Protein 4KTW (pdb70)

CATH classification: 3.30.420.10

InterPro domains:
  IPR009773 Lactococcus phage 712, M3 [PF07066] (1-159)
  IPR012337 Ribonuclease H-like superfamily [SSF53098] (4-160)
  IPR036397 Ribonuclease H superfamily [G3DSA:3.30.420.10] (1-161)

Foldseek 3Di:
DQWEWFWEQDLLQDQPAFIKIWTADPRDIDIDGDNQHDPVDDSLVSLVVVLVVVVVVCVVRVVQAHEYEYADQDDDDDVVVSVVGNVSSVVSCVSCDRSYPYYDHDYPVQLCVVLVADDDDVSSLVSLVVVVCVVVSDDPPDSHSSRSVRVSSVVSVVVD/DQAWFWEQDLCCDAPAFIKIWGADPNRIDIDTDHQHDPVDDSLRSLVVNLVVVVVVCVVSVRAAHEYEYEQQDQDPPRVSSVSRNVSVVVSQVSCDVSYPYYDYDYPVQLCVVLVQDDDDVSSLVSLVVVVPVVVSDDPVDSHSSRSVRVSSNVSVVVD

Solvent-accessible surface area: 15985 Å² total; per-residue (Å²): 162,128,113,4,0,0,0,12,28,21,6,0,62,135,165,46,48,0,0,0,32,0,0,64,53,139,58,98,18,62,31,10,26,26,122,15,77,50,101,197,72,69,16,55,87,20,0,101,46,0,3,59,27,0,80,102,21,6,113,134,59,111,0,149,34,15,29,0,2,0,31,38,25,100,66,43,250,82,168,134,98,5,5,19,69,0,1,0,8,0,7,0,1,4,19,0,34,62,43,2,104,24,45,61,49,14,54,36,76,117,4,5,75,95,34,163,10,75,36,176,161,106,82,62,48,113,51,0,12,116,66,0,38,92,57,62,70,25,87,93,114,16,166,26,22,12,20,0,21,0,28,2,0,1,27,30,15,32,102,118,123,129,16,0,0,0,11,16,18,6,0,50,129,168,56,59,0,0,0,27,0,0,91,60,139,59,103,18,62,31,11,27,34,118,17,81,49,99,195,79,71,11,69,89,19,0,100,55,0,3,57,26,0,73,97,18,11,109,134,50,105,10,79,52,10,51,0,0,0,34,26,14,104,39,37,250,87,132,139,70,5,12,27,42,0,1,0,5,0,8,0,1,3,19,0,34,70,86,4,110,23,47,64,49,10,60,62,76,123,3,9,78,97,47,156,16,81,69,77,86,89,55,19,31,72,37,0,13,61,36,0,80,91,59,59,73,29,111,90,104,23,160,23,53,16,20,0,23,0,25,2,0,1,29,20,20,68,96,142

B-factor: mean 25.36, std 10.99, range [7.57, 60.58]

Nearest PDB structures (foldseek):
  4ktw-assembly1_B  TM=9.947E-01  e=2.368E-29  Ceduovirus bIL67
  6jrg-assembly1_B  TM=6.590E-01  e=1.248E-05  Zea mays
  4ld0-assembly1_B  TM=6.413E-01  e=1.494E-05  Thermus thermophilus HB8
  7xhj-assembly1_A  TM=6.511E-01  e=3.908E-05  Deinococcus radiodurans R1 = ATCC 13939 = DSM 20539
  6s16-assembly1_B  TM=5.972E-01  e=2.143E-05  Thermus thermophilus HB8

Organism: NCBI:txid2898540

Secondary structure (DSSP, 8-state):
---EEEEE-----STT--EEEEEEETTEEEEEEE----TTS-HHHHHHHHHHHHHHHHHHTT-TTPEEEEEPP---SSHHHHHHHHHHHHHHHHHHBTTBS-EEEE-HHHHHHHTT--SSHHHHHHHHHHHHHHTTSS-TT---HHHHHHHHHHHHHHH-/--EEEEE-----STT--EEEEE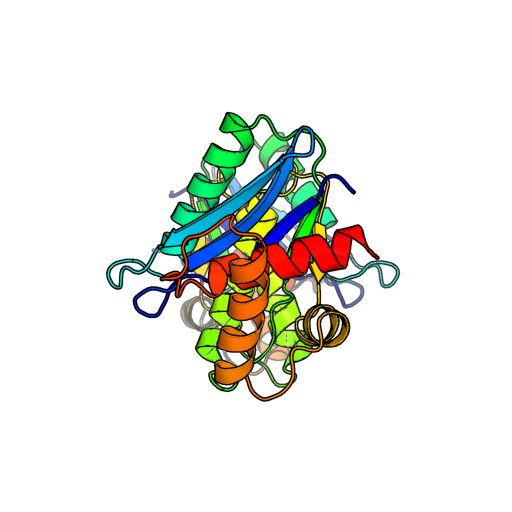EETTEEEEEEE----TTS-HHHHHHHHHHHHHHHHHHTT--S-EEEEEPP---SSHHHHHHHHHHHHHHHHHHBTTBS-EEEE-HHHHHHHTT--SSHHHHHHHHHHHHHHHTSS-TT---HHHHHHHHHHHHHHH-

Sequence (319 aa):
MKKILAINFSTASKKGEGTGYAFRKDGQVYVGSSIKAYNPKKTAWERTFDIVNAIKDIIDEFDLKGYHLAIETPIMGRNRKHSITLANCNGYFIGAIDGLVNGYTFIDNSKWCSYHLISGKREQRKEESLELLKATGLVDSNCKDDNIADAYNILTYCEHLKKILAINFSTASKKGEGTGYAFRKDGQVYVGSIKAYNPKKTAWERTFDIVNAIKDIIDEFDLKGYHLAIETPIMGRNRKHSITLANCNGYFIGAIDGLVNGYTFIDNSKWCSYHLISGKREQRKEESLELLKATGLVDSNCKDDNIADAYNILTYCEHL

Structure (mmCIF, N/CA/C/O backbone):
data_4KTW
#
_entry.id   4KTW
#
_cell.length_a   63.060
_cell.length_b   66.900
_cell.length_c   73.960
_cell.angle_alpha   90.00
_cell.angle_beta   90.00
_cell.angle_gamma   90.00
#
_symmetry.space_group_name_H-M   'P 21 21 21'
#
loop_
_entity.id
_entity.type
_entity.pdbx_description
1 polymer 'RuvC endonuclease'
2 non-polymer 1,2-ETHANEDIOL
3 non-polymer GLYCEROL
4 water water
#
loop_
_atom_site.group_PDB
_atom_site.id
_atom_site.type_symbol
_atom_site.label_atom_id
_atom_site.label_alt_id
_atom_site.label_comp_id
_atom_site.label_asym_id
_atom_site.label_entity_id
_atom_site.label_seq_id
_atom_site.pdbx_PDB_ins_code
_atom_site.Cartn_x
_atom_site.Cartn_y
_atom_site.Cartn_z
_atom_site.occupancy
_atom_site.B_iso_or_equiv
_atom_site.auth_seq_id
_atom_site.auth_comp_id
_atom_site.auth_asym_id
_atom_site.auth_atom_id
_atom_site.pdbx_PDB_model_num
ATOM 1 N N . MET A 1 1 ? 0.571 37.949 10.611 1.00 32.97 1 MET A N 1
ATOM 2 C CA . MET A 1 1 ? 1.045 36.558 10.345 1.00 32.51 1 MET A CA 1
ATOM 3 C C . MET A 1 1 ? 0.862 36.395 8.827 1.00 29.65 1 MET A C 1
ATOM 4 O O . MET A 1 1 ? -0.225 36.680 8.302 1.00 29.49 1 MET A O 1
ATOM 9 N N . LYS A 1 2 ? 1.921 35.986 8.119 1.00 28.25 2 LYS A N 1
ATOM 10 C CA . LYS A 1 2 ? 1.854 35.886 6.677 1.00 24.88 2 LYS A CA 1
ATOM 11 C C . LYS A 1 2 ? 0.834 34.785 6.404 1.00 23.03 2 LYS A C 1
ATOM 12 O O . LYS A 1 2 ? 0.860 33.777 7.085 1.00 23.53 2 LYS A O 1
ATOM 18 N N . LYS A 1 3 ? -0.041 34.994 5.414 1.00 20.09 3 LYS A N 1
ATOM 19 C CA . LYS A 1 3 ? -1.133 34.078 5.087 1.00 17.12 3 LYS A CA 1
ATOM 20 C C . LYS A 1 3 ? -0.628 33.024 4.131 1.00 15.20 3 LYS A C 1
ATOM 21 O O . LYS A 1 3 ? -0.256 33.309 2.978 1.00 18.72 3 LYS A O 1
ATOM 27 N N . ILE A 1 4 ? -0.541 31.821 4.678 1.00 13.68 4 ILE A N 1
ATOM 28 C CA . ILE A 1 4 ? 0.086 30.718 3.964 1.00 13.11 4 ILE A CA 1
ATOM 29 C C . ILE A 1 4 ? -0.926 29.558 3.849 1.00 13.42 4 ILE A C 1
ATOM 30 O O . ILE A 1 4 ? -1.467 29.144 4.825 1.00 13.93 4 ILE A O 1
ATOM 35 N N . LEU A 1 5 ? -1.055 29.011 2.653 1.00 12.10 5 LEU A N 1
ATOM 36 C CA . LEU A 1 5 ? -1.753 27.699 2.490 1.00 11.45 5 LEU A CA 1
ATOM 37 C C . LEU A 1 5 ? -0.652 26.681 2.288 1.00 10.38 5 LEU A C 1
ATOM 38 O O . LEU A 1 5 ? 0.040 26.677 1.271 1.00 14.29 5 LEU A O 1
ATOM 43 N N . ALA A 1 6 ? -0.487 25.827 3.307 1.00 9.58 6 ALA A N 1
ATOM 44 C CA . ALA A 1 6 ? 0.574 24.780 3.252 1.00 11.65 6 ALA A CA 1
ATOM 45 C C . ALA A 1 6 ? -0.005 23.521 2.691 1.00 13.06 6 ALA A C 1
ATOM 46 O O . ALA A 1 6 ? -1.086 23.077 3.111 1.00 13.00 6 ALA A O 1
ATOM 48 N N . ILE A 1 7 ? 0.677 22.928 1.703 1.00 11.34 7 ILE A N 1
ATOM 49 C CA . ILE A 1 7 ? 0.205 21.700 1.073 1.00 11.58 7 ILE A CA 1
ATOM 50 C C . ILE A 1 7 ? 1.278 20.634 1.145 1.00 13.17 7 ILE A C 1
ATOM 51 O O . ILE A 1 7 ? 2.467 20.858 0.753 1.00 13.45 7 ILE A O 1
ATOM 56 N N . ASN A 1 8 ? 0.895 19.432 1.560 1.00 11.63 8 ASN A N 1
ATOM 57 C CA . ASN A 1 8 ? 1.801 18.284 1.484 1.00 14.19 8 ASN A CA 1
ATOM 58 C C . ASN A 1 8 ? 1.133 17.471 0.372 1.00 13.94 8 ASN A C 1
ATOM 59 O O . ASN A 1 8 ? 0.128 16.705 0.646 1.00 14.46 8 ASN A O 1
ATOM 64 N N . PHE A 1 9 ? 1.663 17.577 -0.846 1.00 12.84 9 PHE A N 1
ATOM 65 C CA . PHE A 1 9 ? 1.021 17.038 -2.034 1.00 13.59 9 PHE A CA 1
ATOM 66 C C . PHE A 1 9 ? 1.246 15.554 -2.251 1.00 13.23 9 PHE A C 1
ATOM 67 O O . PHE A 1 9 ? 2.437 15.089 -2.233 1.00 15.96 9 PHE A O 1
ATOM 75 N N . SER A 1 10 ? 0.161 14.807 -2.449 1.00 13.69 10 SER A N 1
ATOM 76 C CA . SER A 1 10 ? 0.307 13.390 -2.771 1.00 15.28 10 SER A CA 1
ATOM 77 C C . SER A 1 10 ? -0.773 13.034 -3.774 1.00 17.03 10 SER A C 1
ATOM 78 O O . SER A 1 10 ? -1.857 13.562 -3.671 1.00 18.22 10 SER A O 1
ATOM 81 N N . THR A 1 11 ? -0.493 12.116 -4.682 1.00 16.98 11 THR A N 1
ATOM 82 C CA . THR A 1 11 ? -1.548 11.724 -5.627 1.00 17.30 11 THR A CA 1
ATOM 83 C C . THR A 1 11 ? -2.502 10.679 -5.041 1.00 17.42 11 THR A C 1
ATOM 84 O O . THR A 1 11 ? -3.376 10.170 -5.781 1.00 19.33 11 THR A O 1
ATOM 88 N N . ALA A 1 12 ? -2.254 10.284 -3.804 1.00 18.96 12 ALA A N 1
ATOM 89 C CA . ALA A 1 12 ? -3.140 9.326 -3.111 1.00 20.13 12 ALA A CA 1
ATOM 90 C C . ALA A 1 12 ? -3.075 7.980 -3.858 1.00 20.43 12 ALA A C 1
ATOM 91 O O . ALA A 1 12 ? -4.099 7.319 -4.082 1.00 21.29 12 ALA A O 1
ATOM 93 N N . SER A 1 13 ? -1.862 7.557 -4.154 1.00 18.23 13 SER A N 1
ATOM 94 C CA . SER A 1 13 ? -1.667 6.269 -4.842 1.00 21.89 13 SER A CA 1
ATOM 95 C C . SER A 1 13 ? -1.866 5.087 -3.874 1.00 22.99 13 SER A C 1
ATOM 96 O O . SER A 1 13 ? -2.125 3.972 -4.353 1.00 23.73 13 SER A O 1
ATOM 99 N N . LYS A 1 14 ? -1.736 5.324 -2.575 1.00 25.32 14 LYS A N 1
ATOM 100 C CA . LYS A 1 14 ? -1.913 4.278 -1.545 1.00 26.85 14 LYS A CA 1
ATOM 101 C C . LYS A 1 14 ? -3.182 4.574 -0.733 1.00 27.19 14 LYS A C 1
ATOM 102 O O . LYS A 1 14 ? -3.461 5.744 -0.387 1.00 26.82 14 LYS A O 1
ATOM 108 N N . LYS A 1 15 ? -3.995 3.528 -0.482 1.00 27.35 15 LYS A N 1
ATOM 109 C CA . LYS A 1 15 ? -5.219 3.691 0.273 1.00 27.18 15 LYS A CA 1
ATOM 110 C C . LYS A 1 15 ? -4.933 4.376 1.591 1.00 26.88 15 LYS A C 1
ATOM 111 O O . LYS A 1 15 ? -3.948 4.054 2.277 1.00 27.84 15 LYS A O 1
ATOM 117 N N . GLY A 1 16 ? -5.770 5.359 1.904 1.00 26.11 16 GLY A N 1
ATOM 118 C CA . GLY A 1 16 ? -5.707 6.058 3.162 1.00 28.30 16 GLY A CA 1
ATOM 119 C C . GLY A 1 16 ? -4.753 7.253 3.125 1.00 27.81 16 GLY A C 1
ATOM 120 O O . GLY A 1 16 ? -4.684 8.002 4.097 1.00 29.53 16 GLY A O 1
ATOM 121 N N . GLU A 1 17 ? -3.979 7.385 2.051 1.00 26.23 17 GLU A N 1
ATOM 122 C CA . GLU A 1 17 ? -3.095 8.529 1.894 1.00 25.06 17 GLU A CA 1
ATOM 123 C C . GLU A 1 17 ? -3.850 9.615 1.150 1.00 24.89 17 GLU A C 1
ATOM 124 O O . GLU A 1 17 ? -4.816 9.332 0.453 1.00 26.56 17 GLU A O 1
ATOM 130 N N . GLY A 1 18 ? -3.431 10.869 1.301 1.00 21.98 18 GLY A N 1
ATOM 131 C CA . GLY A 1 18 ? -4.032 11.875 0.448 1.00 20.08 18 GLY A CA 1
ATOM 132 C C . GLY A 1 18 ? -3.247 13.172 0.594 1.00 16.98 18 GLY A C 1
ATOM 133 O O . GLY A 1 18 ? -2.161 13.141 1.177 1.00 19.45 18 GLY A O 1
ATOM 134 N N . THR A 1 19 ? -3.689 14.199 -0.066 1.00 15.10 19 THR A N 1
ATOM 135 C CA . THR A 1 19 ? -3.010 15.561 0.025 1.00 14.23 19 THR A CA 1
ATOM 136 C C . THR A 1 19 ? -3.372 16.269 1.301 1.00 14.66 19 THR A C 1
ATOM 137 O O . THR A 1 19 ? -4.543 16.450 1.606 1.00 14.50 19 THR A O 1
ATOM 141 N N . GLY A 1 20 ? -2.343 16.671 2.074 1.00 11.95 20 GLY A N 1
ATOM 142 C CA . GLY A 1 20 ? -2.596 17.354 3.334 1.00 13.00 20 GLY A CA 1
ATOM 143 C C . GLY A 1 20 ? -2.640 18.848 3.111 1.00 11.58 20 GLY A C 1
ATOM 144 O O . GLY A 1 20 ? -1.888 19.394 2.256 1.00 13.08 20 GLY A O 1
ATOM 145 N N . TYR A 1 21 ? -3.504 19.523 3.870 1.00 11.50 21 TYR A N 1
ATOM 146 C CA . TYR A 1 21 ? -3.520 21.016 3.797 1.00 10.97 21 TYR A CA 1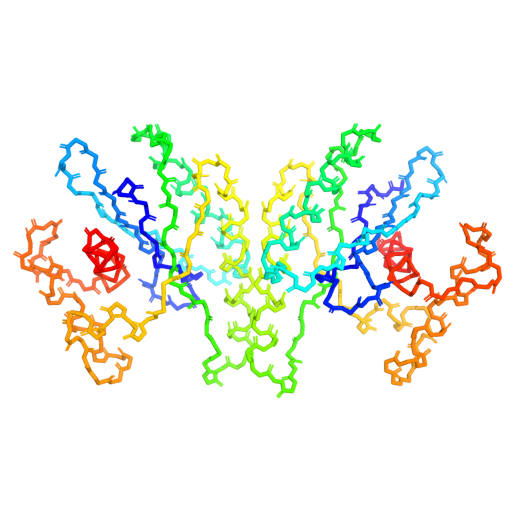
ATOM 147 C C . TYR A 1 21 ? -3.617 21.601 5.189 1.00 10.28 21 TYR A C 1
ATOM 148 O O . TYR A 1 21 ? -4.093 20.944 6.148 1.00 10.37 21 TYR A O 1
ATOM 157 N N . ALA A 1 22 ? -3.029 22.792 5.315 1.00 9.80 22 ALA A N 1
ATOM 158 C CA . ALA A 1 22 ? -3.097 23.486 6.595 1.00 11.10 22 ALA A CA 1
ATOM 159 C C . ALA A 1 22 ? -3.062 24.978 6.290 1.00 12.68 22 ALA A C 1
ATOM 160 O O . ALA A 1 22 ? -2.278 25.441 5.452 1.00 12.06 22 ALA A O 1
ATOM 162 N N . PHE A 1 23 ? -3.914 25.754 6.969 1.00 12.58 23 PHE A N 1
ATOM 163 C CA . PHE A 1 23 ? -3.855 27.236 6.865 1.00 13.29 23 PHE A CA 1
ATOM 164 C C . PHE A 1 23 ? -4.367 27.862 8.163 1.00 14.87 23 PHE A C 1
ATOM 165 O O . PHE A 1 23 ? -5.067 27.183 8.939 1.00 15.11 23 PHE A O 1
ATOM 173 N N . ARG A 1 24 ? -4.025 29.143 8.380 1.00 15.55 24 ARG A N 1
ATOM 174 C CA . ARG A 1 24 ? -4.487 29.869 9.575 1.00 17.27 24 ARG A CA 1
ATOM 175 C C . ARG A 1 24 ? -5.406 30.935 9.100 1.00 18.28 24 ARG A C 1
ATOM 176 O O . ARG A 1 24 ? -5.071 31.639 8.137 1.00 18.89 24 ARG A O 1
ATOM 184 N N . LYS A 1 25 ? -6.569 31.071 9.731 1.00 19.09 25 LYS A N 1
ATOM 185 C CA . LYS A 1 25 ? -7.531 32.093 9.359 1.00 23.48 25 LYS A CA 1
ATOM 186 C C . LYS A 1 25 ? -8.132 32.628 10.656 1.00 25.13 25 LYS A C 1
ATOM 187 O O . LYS A 1 25 ? -8.601 31.833 11.493 1.00 23.87 25 LYS A O 1
ATOM 193 N N . ASP A 1 26 ? -8.066 33.948 10.828 1.00 28.77 26 ASP A N 1
ATOM 194 C CA . ASP A 1 26 ? -8.595 34.582 12.067 1.00 30.96 26 ASP A CA 1
ATOM 195 C C . ASP A 1 26 ? -7.934 33.870 13.274 1.00 30.29 26 ASP A C 1
ATOM 196 O O . ASP A 1 26 ? -8.611 33.534 14.264 1.00 30.34 26 ASP A O 1
ATOM 201 N N . GLY A 1 27 ? -6.619 33.621 13.179 1.00 28.56 27 GLY A N 1
ATOM 202 C CA . GLY A 1 27 ? -5.867 33.005 14.284 1.00 28.67 27 GLY A CA 1
ATOM 203 C C . GLY A 1 27 ? -5.992 31.507 14.499 1.00 27.95 27 GLY A C 1
ATOM 204 O O . GLY A 1 27 ? -5.207 30.911 15.269 1.00 29.05 27 GLY A O 1
ATOM 205 N N . GLN A 1 28 ? -6.952 30.883 13.823 1.00 26.15 28 GLN A N 1
ATOM 206 C CA . GLN A 1 28 ? -7.217 29.475 14.052 1.00 24.29 28 GLN A CA 1
ATOM 207 C C . GLN A 1 28 ? -6.591 28.685 12.934 1.00 21.67 28 GLN A C 1
ATOM 208 O O . GLN A 1 28 ? -6.782 29.047 11.774 1.00 19.21 28 GLN A O 1
ATOM 214 N N . VAL A 1 29 ? -5.907 27.600 13.308 1.00 21.50 29 VAL A N 1
ATOM 215 C CA . VAL A 1 29 ? -5.407 26.669 12.294 1.00 20.15 29 VAL A CA 1
ATOM 216 C C . VAL A 1 29 ? -6.474 25.653 11.825 1.00 18.93 29 VAL A C 1
ATOM 217 O O . VAL A 1 29 ? -7.114 24.956 12.658 1.00 22.49 29 VAL A O 1
ATOM 221 N N . TYR A 1 30 ? -6.617 25.482 10.494 1.00 16.48 30 TYR A N 1
ATOM 222 C CA . TYR A 1 30 ? -7.502 24.501 9.874 1.00 15.97 30 TYR A CA 1
ATOM 223 C C . TYR A 1 30 ? -6.621 23.489 9.164 1.00 16.84 30 TYR A C 1
ATOM 224 O O . TYR A 1 30 ? -5.681 23.864 8.514 1.00 17.31 30 TYR A O 1
ATOM 233 N N . VAL A 1 31 ? -6.852 22.202 9.372 1.00 14.03 31 VAL A N 1
ATOM 234 C CA . VAL A 1 31 ? -6.025 21.172 8.752 1.00 13.53 31 VAL A CA 1
ATOM 235 C C . VAL A 1 31 ? -6.964 20.135 8.165 1.00 14.50 31 VAL A C 1
ATOM 236 O O . VAL A 1 31 ? -8.118 19.949 8.644 1.00 14.44 31 VAL A O 1
ATOM 240 N N . GLY A 1 32 ? -6.472 19.382 7.216 1.00 12.88 32 GLY A N 1
ATOM 241 C CA . GLY A 1 32 ? -7.278 18.270 6.663 1.00 14.62 32 GLY A CA 1
ATOM 242 C C . GLY A 1 32 ? -6.510 17.523 5.624 1.00 15.95 32 GLY A C 1
ATOM 243 O O . GLY A 1 32 ? -5.323 17.839 5.323 1.00 13.69 32 GLY A O 1
ATOM 244 N N . SER A 1 33 ? -7.153 16.510 5.059 1.00 15.87 33 SER A N 1
ATOM 245 C CA A SER A 1 33 ? -6.554 15.713 3.998 0.50 17.44 33 SER A CA 1
ATOM 246 C CA B SER A 1 33 ? -6.546 15.794 3.962 0.50 16.84 33 SER A CA 1
ATOM 247 C C . SER A 1 33 ? -7.588 15.455 2.919 1.00 17.52 33 SER A C 1
ATOM 248 O O . SER A 1 33 ? -8.791 15.227 3.218 1.00 16.99 33 SER A O 1
ATOM 253 N N . ILE A 1 34 ? -7.128 15.472 1.691 1.00 15.57 34 ILE A N 1
ATOM 254 C CA . ILE A 1 34 ? -7.962 15.131 0.560 1.00 17.17 34 ILE A CA 1
ATOM 255 C C . ILE A 1 34 ? -7.689 13.682 0.183 1.00 17.70 34 ILE A C 1
ATOM 256 O O . ILE A 1 34 ? -6.634 13.341 -0.361 1.00 18.75 34 ILE A O 1
ATOM 261 N N . LYS A 1 35 ? -8.661 12.826 0.473 1.00 18.74 35 LYS A N 1
ATOM 262 C CA . LYS A 1 35 ? -8.470 11.345 0.333 1.00 21.12 35 LYS A CA 1
ATOM 263 C C . LYS A 1 35 ? -8.887 10.846 -1.035 1.00 22.46 35 LYS A C 1
ATOM 264 O O . LYS A 1 35 ? -9.977 10.237 -1.212 1.00 22.81 35 LYS A O 1
ATOM 270 N N . ALA A 1 36 ? -8.025 11.036 -2.018 1.00 20.50 36 ALA A N 1
ATOM 271 C CA . ALA A 1 36 ? -8.377 10.831 -3.387 1.00 19.20 36 ALA A CA 1
ATOM 272 C C . ALA A 1 36 ? -8.021 9.409 -3.944 1.00 19.60 36 ALA A C 1
ATOM 273 O O . ALA A 1 36 ? -8.039 9.269 -5.181 1.00 18.48 36 ALA A O 1
ATOM 275 N N . TYR A 1 37 ? -7.693 8.427 -3.059 1.00 19.71 37 TYR A N 1
ATOM 276 C CA . TYR A 1 37 ? -7.360 7.039 -3.461 1.00 19.76 37 TYR A CA 1
ATOM 277 C C . TYR A 1 37 ? -8.377 6.548 -4.477 1.00 20.24 37 TYR A C 1
ATOM 278 O O . TYR A 1 37 ? -9.577 6.595 -4.190 1.00 21.11 37 TYR A O 1
ATOM 287 N N . ASN A 1 38 ? -7.896 6.086 -5.643 1.00 19.27 38 ASN A N 1
ATOM 288 C CA . ASN A 1 38 ? -8.742 5.444 -6.636 1.00 22.81 38 ASN A CA 1
ATOM 289 C C . ASN A 1 38 ? -7.889 4.773 -7.730 1.00 22.54 38 ASN A C 1
ATOM 290 O O . ASN A 1 38 ? -7.506 5.438 -8.681 1.00 22.83 38 ASN A O 1
ATOM 295 N N . PRO A 1 39 ? -7.636 3.461 -7.613 1.00 24.07 39 PRO A N 1
ATOM 296 C CA . PRO A 1 39 ? -6.765 2.850 -8.621 1.00 24.20 39 PRO A CA 1
ATOM 297 C C . PRO A 1 39 ? -7.386 2.833 -10.038 1.00 24.82 39 PRO A C 1
ATOM 298 O O . PRO A 1 39 ? -6.636 2.638 -11.024 1.00 26.27 39 PRO A O 1
ATOM 302 N N . LYS A 1 40 ? -8.689 3.094 -10.149 1.00 26.34 40 LYS A N 1
ATOM 303 C CA . LYS A 1 40 ? -9.369 3.276 -11.468 1.00 25.64 40 LYS A CA 1
ATOM 304 C C . LYS A 1 40 ? -8.889 4.540 -12.235 1.00 27.21 40 LYS A C 1
ATOM 305 O O . LYS A 1 40 ? -9.076 4.694 -13.486 1.00 27.18 40 LYS A O 1
ATOM 311 N N . LYS A 1 41 ? -8.280 5.450 -11.497 1.00 22.47 41 LYS A N 1
ATOM 312 C CA . LYS A 1 41 ? -7.842 6.712 -12.127 1.00 21.56 41 LYS A CA 1
ATOM 313 C C . LYS A 1 41 ? -6.306 6.763 -12.257 1.00 18.93 41 LYS A C 1
ATOM 314 O O . LYS A 1 41 ? -5.636 6.168 -11.470 1.00 20.11 41 LYS A O 1
ATOM 320 N N . THR A 1 42 ? -5.779 7.444 -13.282 1.00 18.02 42 THR A N 1
ATOM 321 C CA . THR A 1 42 ? -4.315 7.697 -13.325 1.00 18.78 42 THR A CA 1
ATOM 322 C C . THR A 1 42 ? -3.930 8.700 -12.279 1.00 17.19 42 THR A C 1
ATOM 323 O O . THR A 1 42 ? -4.816 9.395 -11.723 1.00 17.83 42 THR A O 1
ATOM 327 N N . ALA A 1 43 ? -2.603 8.852 -12.045 1.00 14.43 43 ALA A N 1
ATOM 328 C CA . ALA A 1 43 ? -2.166 9.839 -11.079 1.00 13.87 43 ALA A CA 1
ATOM 329 C C . ALA A 1 43 ? -2.608 11.236 -11.463 1.00 12.93 43 ALA A C 1
ATOM 330 O O . ALA A 1 43 ? -2.908 12.038 -10.615 1.00 13.79 43 ALA A O 1
ATOM 332 N N . TRP A 1 44 ? -2.580 11.546 -12.768 1.00 13.34 44 TRP A N 1
ATOM 333 C CA . TRP A 1 44 ? -3.024 12.905 -13.242 1.00 14.74 44 TRP A CA 1
ATOM 334 C C . TRP A 1 44 ? -4.512 13.108 -13.022 1.00 15.24 44 TRP A C 1
ATOM 335 O O . TRP A 1 44 ? -4.927 14.180 -12.642 1.00 13.12 44 TRP A O 1
ATOM 346 N N . GLU A 1 45 ? -5.286 12.036 -13.163 1.00 16.86 45 GLU A N 1
ATOM 347 C CA . GLU A 1 45 ? -6.714 12.162 -12.868 1.00 17.89 45 GLU A CA 1
ATOM 348 C C . GLU A 1 45 ? -7.012 12.335 -11.377 1.00 16.36 45 GLU A C 1
ATOM 349 O O . GLU A 1 45 ? -7.835 13.113 -11.009 1.00 18.36 45 GLU A O 1
ATOM 355 N N . ARG A 1 46 ? -6.294 11.664 -10.508 1.00 14.45 46 ARG A N 1
ATOM 356 C CA . ARG A 1 46 ? -6.466 11.898 -9.071 1.00 14.89 46 ARG A CA 1
ATOM 357 C C . ARG A 1 46 ? -5.981 13.358 -8.752 1.00 14.92 46 ARG A C 1
ATOM 358 O O . ARG A 1 46 ? -6.595 14.021 -7.906 1.00 14.26 46 ARG A O 1
ATOM 366 N N . THR A 1 47 ? -4.901 13.800 -9.414 1.00 13.95 47 THR A N 1
ATOM 367 C CA . THR A 1 47 ? -4.426 15.187 -9.168 1.00 13.61 47 THR A CA 1
ATOM 368 C C . THR A 1 47 ? -5.539 16.220 -9.517 1.00 13.55 47 THR A C 1
ATOM 369 O O . THR A 1 47 ? -5.716 17.167 -8.815 1.00 14.59 47 THR A O 1
ATOM 373 N N . PHE A 1 48 ? -6.242 15.986 -10.614 1.00 13.83 48 PHE A N 1
ATOM 374 C CA . PHE A 1 48 ? -7.353 16.858 -11.010 1.00 15.54 48 PHE A CA 1
ATOM 375 C C . PHE A 1 48 ? -8.401 16.892 -9.921 1.00 15.32 48 PHE A C 1
ATOM 376 O O . PHE A 1 48 ? -8.833 17.977 -9.526 1.00 14.45 48 PHE A O 1
ATOM 384 N N . ASP A 1 49 ? -8.733 15.736 -9.334 1.00 13.94 49 ASP A N 1
ATOM 385 C CA . ASP A 1 49 ? -9.671 15.688 -8.215 1.00 15.67 49 ASP A CA 1
ATOM 386 C C . ASP A 1 49 ? -9.163 16.435 -6.978 1.00 13.89 49 ASP A C 1
ATOM 387 O O . ASP A 1 49 ? -9.939 17.176 -6.343 1.00 13.58 49 ASP A O 1
ATOM 392 N N . ILE A 1 50 ? -7.839 16.354 -6.708 1.00 11.54 50 ILE A N 1
ATOM 393 C CA . ILE A 1 50 ? -7.287 17.082 -5.565 1.00 13.28 50 ILE A CA 1
ATOM 394 C C . ILE A 1 50 ? -7.299 18.586 -5.836 1.00 11.48 50 ILE A C 1
ATOM 395 O O . ILE A 1 50 ? -7.582 19.364 -4.901 1.00 12.03 50 ILE A O 1
ATOM 400 N N . VAL A 1 51 ? -6.982 19.033 -7.034 1.00 11.21 51 VAL A N 1
ATOM 401 C CA . VAL A 1 51 ? -7.055 20.438 -7.393 1.00 11.40 51 VAL A CA 1
ATOM 402 C C . VAL A 1 51 ? -8.467 20.951 -7.150 1.00 12.19 51 VAL A C 1
ATOM 403 O O . VAL A 1 51 ? -8.652 21.953 -6.506 1.00 13.62 51 VAL A O 1
ATOM 407 N N . ASN A 1 52 ? -9.460 20.158 -7.552 1.00 11.34 52 ASN A N 1
ATOM 408 C CA . ASN A 1 52 ? -10.836 20.658 -7.355 1.00 12.41 52 ASN A CA 1
ATOM 409 C C . ASN A 1 52 ? -11.196 20.735 -5.878 1.00 13.21 52 ASN A C 1
ATOM 410 O O . ASN A 1 52 ? -11.894 21.655 -5.474 1.00 13.68 52 ASN A O 1
ATOM 415 N N . ALA A 1 53 ? -10.693 19.811 -5.094 1.00 12.09 53 ALA A N 1
ATOM 416 C CA . ALA A 1 53 ? -10.985 19.827 -3.699 1.00 13.36 53 ALA A CA 1
ATOM 417 C C . ALA A 1 53 ? -10.329 21.006 -3.008 1.00 14.08 53 ALA A C 1
ATOM 418 O O . ALA A 1 53 ? -10.987 21.612 -2.172 1.00 14.14 53 ALA A O 1
ATOM 420 N N . ILE A 1 54 ? -9.088 21.394 -3.422 1.00 13.71 54 ILE A N 1
ATOM 421 C CA . ILE A 1 54 ? -8.440 22.557 -2.836 1.00 12.65 54 ILE A CA 1
ATOM 422 C C . ILE A 1 54 ? -9.077 23.845 -3.311 1.00 12.44 54 ILE A C 1
ATOM 423 O O . ILE A 1 54 ? -9.238 24.759 -2.514 1.00 13.32 54 ILE A O 1
ATOM 428 N N . LYS A 1 55 ? -9.507 23.891 -4.570 1.00 14.10 55 LYS A N 1
ATOM 429 C CA . LYS A 1 55 ? -10.236 25.064 -5.038 1.00 13.89 55 LYS A CA 1
ATOM 430 C C . LYS A 1 55 ? -11.504 25.239 -4.214 1.00 16.15 55 LYS A C 1
ATOM 431 O O . LYS A 1 55 ? -11.844 26.361 -3.862 1.00 14.10 55 LYS A O 1
ATOM 437 N N . ASP A 1 56 ? -12.199 24.159 -3.862 1.00 15.24 56 ASP A N 1
ATOM 438 C CA . ASP A 1 56 ? -13.413 24.312 -3.055 1.00 18.29 56 ASP A CA 1
ATOM 439 C C . ASP A 1 56 ? -13.117 24.854 -1.655 1.00 16.34 56 ASP A C 1
ATOM 440 O O . ASP A 1 56 ? -13.863 25.691 -1.112 1.00 18.54 56 ASP A O 1
ATOM 445 N N . ILE A 1 57 ? -12.002 24.408 -1.052 1.00 14.89 57 ILE A N 1
ATOM 446 C CA . ILE A 1 57 ? -11.552 24.914 0.251 1.00 15.17 57 ILE A CA 1
ATOM 447 C C . ILE A 1 57 ? -11.192 26.405 0.139 1.00 14.52 57 ILE A C 1
ATOM 448 O O . ILE A 1 57 ? -11.527 27.213 1.033 1.00 15.70 57 ILE A O 1
ATOM 453 N N . ILE A 1 58 ? -10.518 26.789 -0.954 1.00 13.29 58 ILE A N 1
ATOM 454 C CA . ILE A 1 58 ? -10.044 28.203 -1.131 1.00 14.82 58 ILE A CA 1
ATOM 455 C C . ILE A 1 58 ? -11.344 29.097 -1.257 1.00 16.32 58 ILE A C 1
ATOM 456 O O . ILE A 1 58 ? -11.410 30.180 -0.669 1.00 17.91 58 ILE A O 1
ATOM 461 N N . ASP A 1 59 ? -12.343 28.567 -1.966 1.00 15.62 59 ASP A N 1
ATOM 462 C CA . ASP A 1 59 ? -13.632 29.272 -2.098 1.00 18.47 59 ASP A CA 1
ATOM 463 C C . ASP A 1 59 ? -14.402 29.362 -0.747 1.00 19.22 59 ASP A C 1
ATOM 464 O O . ASP A 1 59 ? -14.775 30.474 -0.281 1.00 22.08 59 ASP A O 1
ATOM 469 N N . GLU A 1 60 ? -14.652 28.227 -0.118 1.00 20.63 60 GLU A N 1
ATOM 470 C CA . GLU A 1 60 ? -15.354 28.189 1.186 1.00 21.28 60 GLU A CA 1
ATOM 471 C C . GLU A 1 60 ? -14.733 29.033 2.253 1.00 20.67 60 GLU A C 1
ATOM 472 O O . GLU A 1 60 ? -15.450 29.722 3.029 1.00 20.89 60 GLU A O 1
ATOM 478 N N . PHE A 1 61 ? -13.404 29.025 2.335 1.00 19.58 61 PHE A N 1
ATOM 479 C CA . PHE A 1 61 ? -12.757 29.740 3.443 1.00 20.06 61 PHE A CA 1
ATOM 480 C C . PHE A 1 61 ? -12.179 31.077 2.986 1.00 20.58 61 PHE A C 1
ATOM 481 O O . PHE A 1 61 ? -11.501 31.743 3.778 1.00 23.55 61 PHE A O 1
ATOM 489 N N . ASP A 1 62 ? -12.480 31.496 1.757 1.00 21.88 62 ASP A N 1
ATOM 490 C CA . ASP A 1 62 ? -12.021 32.794 1.244 1.00 23.44 62 ASP A CA 1
ATOM 491 C C . ASP A 1 62 ? -10.516 32.957 1.371 1.00 21.48 62 ASP A C 1
ATOM 492 O O . ASP A 1 62 ? -10.010 33.931 1.984 1.00 22.58 62 ASP A O 1
ATOM 497 N N . LEU A 1 63 ? -9.783 32.006 0.845 1.00 19.68 63 LEU A N 1
ATOM 498 C CA . LEU A 1 63 ? -8.284 32.092 0.875 1.00 20.43 63 LEU A CA 1
ATOM 499 C C . LEU A 1 63 ? -7.597 32.669 -0.395 1.00 20.33 63 LEU A C 1
ATOM 500 O O . LEU A 1 63 ? -6.369 32.492 -0.590 1.00 18.57 63 LEU A O 1
ATOM 505 N N . LYS A 1 64 ? -8.330 33.299 -1.304 1.00 21.53 64 LYS A N 1
ATOM 506 C CA . LYS A 1 64 ? -7.611 33.931 -2.447 1.00 24.24 64 LYS A CA 1
ATOM 507 C C . LYS A 1 64 ? -6.499 34.884 -1.943 1.00 23.15 64 LYS A C 1
ATOM 508 O O . LYS A 1 64 ? -6.671 35.628 -0.929 1.00 24.44 64 LYS A O 1
ATOM 514 N N . GLY A 1 65 ? -5.322 34.866 -2.565 1.00 22.46 65 GLY A N 1
ATOM 515 C CA . GLY A 1 65 ? -4.279 35.719 -2.012 1.00 23.12 65 GLY A CA 1
ATOM 516 C C . GLY A 1 65 ? -3.383 35.186 -0.888 1.00 21.50 65 GLY A C 1
ATOM 517 O O . GLY A 1 65 ? -2.339 35.796 -0.590 1.00 23.78 65 GLY A O 1
ATOM 518 N N . TYR A 1 66 ? -3.752 34.071 -0.230 1.00 16.08 66 TYR A N 1
ATOM 519 C CA . TYR A 1 66 ? -2.811 33.288 0.567 1.00 14.96 66 TYR A CA 1
ATOM 520 C C . TYR A 1 66 ? -1.651 32.837 -0.338 1.00 14.01 66 TYR A C 1
ATOM 521 O O . TYR A 1 66 ? -1.812 32.722 -1.575 1.00 18.08 66 TYR A O 1
ATOM 530 N N . HIS A 1 67 ? -0.473 32.638 0.239 1.00 15.37 67 HIS A N 1
ATOM 531 C CA . HIS A 1 67 ? 0.665 32.180 -0.509 1.00 15.07 67 HIS A CA 1
ATOM 532 C C . HIS A 1 67 ? 0.754 30.656 -0.349 1.00 14.41 67 HIS A C 1
ATOM 533 O O . HIS A 1 67 ? 0.648 30.123 0.745 1.00 13.48 67 HIS A O 1
ATOM 540 N N . LEU A 1 68 ? 1.015 29.954 -1.435 1.00 13.40 68 LEU A N 1
ATOM 541 C CA . LEU A 1 68 ? 1.134 28.466 -1.393 1.00 12.39 68 LEU A CA 1
ATOM 542 C C . LEU A 1 68 ? 2.525 28.010 -0.976 1.00 13.08 68 LEU A C 1
ATOM 543 O O . LEU A 1 68 ? 3.536 28.459 -1.520 1.00 15.05 68 LEU A O 1
ATOM 548 N N . ALA A 1 69 ? 2.590 27.244 0.086 1.00 10.54 69 ALA A N 1
ATOM 549 C CA . ALA A 1 69 ? 3.837 26.566 0.459 1.00 12.31 69 ALA A CA 1
ATOM 550 C C . ALA A 1 69 ? 3.665 25.075 0.165 1.00 13.76 69 ALA A C 1
ATOM 551 O O . ALA A 1 69 ? 2.785 24.465 0.688 1.00 13.89 69 ALA A O 1
ATOM 553 N N . ILE A 1 70 ? 4.561 24.501 -0.668 1.00 12.38 70 ILE A N 1
ATOM 554 C CA . ILE A 1 70 ? 4.416 23.106 -1.091 1.00 11.28 70 ILE A CA 1
ATOM 555 C C . ILE A 1 70 ? 5.758 22.442 -1.092 1.00 14.83 70 ILE A C 1
ATOM 556 O O . ILE A 1 70 ? 6.769 23.128 -1.337 1.00 13.32 70 ILE A O 1
ATOM 561 N N . GLU A 1 71 ? 5.770 21.162 -0.721 1.00 16.57 71 GLU A N 1
ATOM 562 C CA . GLU A 1 71 ? 7.083 20.454 -0.728 1.00 20.75 71 GLU A CA 1
ATOM 563 C C . GLU A 1 71 ? 7.730 20.341 -2.086 1.00 24.42 71 GLU A C 1
ATOM 564 O O . GLU A 1 71 ? 7.088 20.099 -3.089 1.00 24.79 71 GLU A O 1
ATOM 570 N N . THR A 1 72 ? 9.034 20.443 -2.114 1.00 23.60 72 THR A N 1
ATOM 571 C CA . THR A 1 72 ? 9.796 20.256 -3.289 1.00 25.92 72 THR A CA 1
ATOM 572 C C . THR A 1 72 ? 9.717 18.786 -3.707 1.00 25.32 72 THR A C 1
ATOM 573 O O . THR A 1 72 ? 9.845 17.891 -2.866 1.00 24.36 72 THR A O 1
ATOM 577 N N . PRO A 1 73 ? 9.441 18.522 -5.009 1.00 26.00 73 PRO A N 1
ATOM 578 C CA . PRO A 1 73 ? 9.501 17.134 -5.506 1.00 26.06 73 PRO A CA 1
ATOM 579 C C . PRO A 1 73 ? 10.969 16.678 -5.479 1.00 25.92 73 PRO A C 1
ATOM 580 O O . PRO A 1 73 ? 11.877 17.499 -5.611 1.00 26.54 73 PRO A O 1
ATOM 584 N N . ILE A 1 74 ? 11.194 15.395 -5.304 1.00 27.06 74 ILE A N 1
ATOM 585 C CA . ILE A 1 74 ? 12.596 14.964 -5.178 1.00 28.14 74 ILE A CA 1
ATOM 586 C C . ILE A 1 74 ? 12.906 13.857 -6.169 1.00 27.34 74 ILE A C 1
ATOM 587 O O . ILE A 1 74 ? 11.990 13.219 -6.715 1.00 28.23 74 ILE A O 1
ATOM 592 N N . MET A 1 75 ? 14.206 13.617 -6.366 1.00 24.81 75 MET A N 1
ATOM 593 C CA . MET A 1 75 ? 14.672 12.549 -7.259 1.00 25.00 75 MET A CA 1
ATOM 594 C C . MET A 1 75 ? 14.534 11.257 -6.457 1.00 24.01 75 MET A C 1
ATOM 595 O O . MET A 1 75 ? 14.789 11.271 -5.233 1.00 25.04 75 MET A O 1
ATO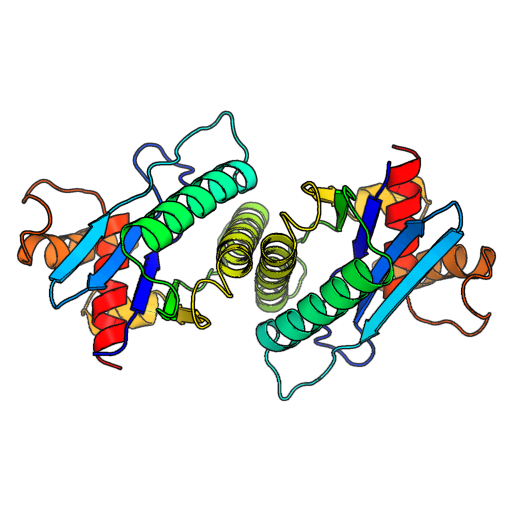M 600 N N . GLY A 1 76 ? 14.056 10.174 -7.106 1.00 22.31 76 GLY A N 1
ATOM 601 C CA . GLY A 1 76 ? 13.899 8.883 -6.468 1.00 20.98 76 GLY A CA 1
ATOM 602 C C . GLY A 1 76 ? 14.464 7.690 -7.212 1.00 20.68 76 GLY A C 1
ATOM 603 O O . GLY A 1 76 ? 15.053 7.838 -8.292 1.00 22.14 76 GLY A O 1
ATOM 604 N N . ARG A 1 77 ? 14.224 6.510 -6.625 1.00 21.54 77 ARG A N 1
ATOM 605 C CA . ARG A 1 77 ? 14.760 5.202 -7.050 1.00 21.77 77 ARG A CA 1
ATOM 606 C C . ARG A 1 77 ? 14.224 4.751 -8.416 1.00 23.37 77 ARG A C 1
ATOM 607 O O . ARG A 1 77 ? 14.926 4.127 -9.181 1.00 22.40 77 ARG A O 1
ATOM 615 N N . ASN A 1 78 ? 12.998 5.155 -8.765 1.00 22.74 78 ASN A N 1
ATOM 616 C CA . ASN A 1 78 ? 12.383 4.711 -10.000 1.00 22.52 78 ASN A CA 1
ATOM 617 C C . ASN A 1 78 ? 12.087 5.931 -10.841 1.00 24.16 78 ASN A C 1
ATOM 618 O O . ASN A 1 78 ? 11.365 6.791 -10.416 1.00 22.75 78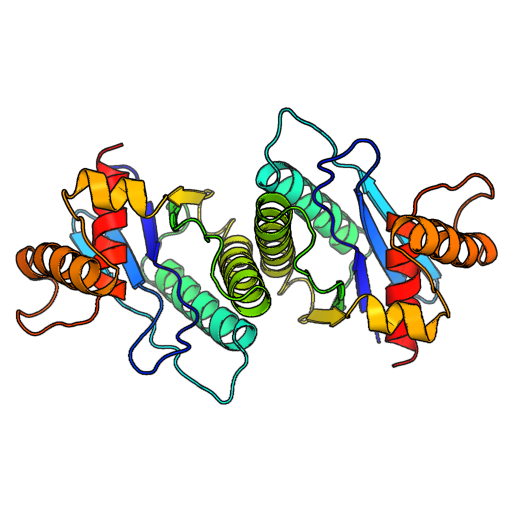 ASN A O 1
ATOM 623 N N . ARG A 1 79 ? 12.733 6.003 -11.994 1.00 24.75 79 ARG A N 1
ATOM 624 C CA . ARG A 1 79 ? 12.694 7.111 -12.958 1.00 24.24 79 ARG A CA 1
ATOM 625 C C . ARG A 1 79 ? 11.244 7.517 -13.270 1.00 23.32 79 ARG A C 1
ATOM 626 O O . ARG A 1 79 ? 10.847 8.696 -13.105 1.00 21.95 79 ARG A O 1
ATOM 634 N N . LYS A 1 80 ? 10.437 6.565 -13.711 1.00 21.05 80 LYS A N 1
ATOM 635 C CA . LYS A 1 80 ? 9.117 6.945 -14.200 1.00 20.26 80 LYS A CA 1
ATOM 636 C C . LYS A 1 80 ? 8.226 7.395 -13.054 1.00 18.31 80 LYS A C 1
ATOM 637 O O . LYS A 1 80 ? 7.511 8.401 -13.179 1.00 20.17 80 LYS A O 1
ATOM 643 N N . HIS A 1 81 ? 8.262 6.660 -11.948 1.00 15.53 81 HIS A N 1
ATOM 644 C CA . HIS A 1 81 ? 7.478 7.100 -10.817 1.00 15.41 81 HIS A CA 1
ATOM 645 C C . HIS A 1 81 ? 7.892 8.534 -10.379 1.00 15.03 81 HIS A C 1
ATOM 646 O O . HIS A 1 81 ? 7.005 9.398 -10.082 1.00 15.05 81 HIS A O 1
ATOM 653 N N . SER A 1 82 ? 9.203 8.809 -10.264 1.00 14.06 82 SER A N 1
ATOM 654 C CA . SER A 1 82 ? 9.566 10.181 -9.772 1.00 14.93 82 SER A CA 1
ATOM 655 C C . SER A 1 82 ? 9.212 11.302 -10.794 1.00 12.68 82 SER A C 1
ATOM 656 O O . SER A 1 82 ? 8.856 12.450 -10.409 1.00 14.51 82 SER A O 1
ATOM 659 N N . ILE A 1 83 ? 9.287 11.013 -12.090 1.00 14.04 83 ILE A N 1
ATOM 660 C CA . ILE A 1 83 ? 8.937 12.006 -13.094 1.00 14.83 83 ILE A CA 1
ATOM 661 C C . ILE A 1 83 ? 7.416 12.238 -13.009 1.00 13.23 83 ILE A C 1
ATOM 662 O O . ILE A 1 83 ? 6.973 13.387 -13.075 1.00 11.93 83 ILE A O 1
ATOM 667 N N . THR A 1 84 ? 6.625 11.181 -12.856 1.00 14.11 84 THR A N 1
ATOM 668 C CA . THR A 1 84 ? 5.147 11.352 -12.746 1.00 13.49 84 THR A CA 1
ATOM 669 C C . THR A 1 84 ? 4.786 12.179 -11.513 1.00 13.60 84 THR A C 1
ATOM 670 O O . THR A 1 84 ? 3.959 13.126 -11.615 1.00 13.17 84 THR A O 1
ATOM 674 N N . LEU A 1 85 ? 5.446 11.892 -10.401 1.00 13.00 85 LEU A N 1
ATOM 675 C CA . LEU A 1 85 ? 5.150 12.601 -9.186 1.00 14.55 85 LEU A CA 1
ATOM 676 C C . LEU A 1 85 ? 5.473 14.098 -9.345 1.00 12.66 85 LEU A C 1
ATOM 677 O O . LEU A 1 85 ? 4.668 14.989 -8.920 1.00 12.48 85 LEU A O 1
ATOM 682 N N . ALA A 1 86 ? 6.649 14.375 -9.927 1.00 11.58 86 ALA A N 1
ATOM 683 C CA . ALA A 1 86 ? 7.081 15.752 -10.124 1.00 11.54 86 ALA A CA 1
ATOM 684 C C . ALA A 1 86 ? 6.081 16.478 -11.072 1.00 10.98 86 ALA A C 1
ATOM 685 O O . ALA A 1 86 ? 5.732 17.639 -10.889 1.00 11.34 86 ALA A O 1
ATOM 687 N N . ASN A 1 87 ? 5.641 15.794 -12.131 1.00 10.96 87 ASN A N 1
ATOM 688 C CA . ASN A 1 87 ? 4.703 16.429 -13.088 1.00 10.73 87 ASN A CA 1
ATOM 689 C C . ASN A 1 87 ? 3.352 16.716 -12.424 1.00 12.28 87 ASN A C 1
ATOM 690 O O . ASN A 1 87 ? 2.777 17.759 -12.649 1.00 10.47 87 ASN A O 1
ATOM 695 N N . CYS A 1 88 ? 2.848 15.799 -11.608 1.00 12.35 88 CYS A N 1
ATOM 696 C CA . CYS A 1 88 ? 1.530 16.017 -10.955 1.00 13.14 88 CYS A CA 1
ATOM 697 C C . CYS A 1 88 ? 1.631 17.157 -9.919 1.00 12.15 88 CYS A C 1
ATOM 698 O O . CYS A 1 88 ? 0.709 17.938 -9.791 1.00 11.15 88 CYS A O 1
ATOM 701 N N . ASN A 1 89 ? 2.717 17.189 -9.145 1.00 10.50 89 ASN A N 1
ATOM 702 C CA . ASN A 1 89 ? 2.981 18.308 -8.218 1.00 11.78 89 ASN A CA 1
ATOM 703 C C . ASN A 1 89 ? 2.921 19.646 -9.001 1.00 11.37 89 ASN A C 1
ATOM 704 O O . ASN A 1 89 ? 2.230 20.601 -8.589 1.00 9.91 89 ASN A O 1
ATOM 709 N N . GLY A 1 90 ? 3.597 19.694 -10.171 1.00 10.04 90 GLY A N 1
ATOM 710 C CA . GLY A 1 90 ? 3.594 20.880 -11.043 1.00 9.97 90 GLY A CA 1
ATOM 711 C C . GLY A 1 90 ? 2.191 21.263 -11.494 1.00 9.52 90 GLY A C 1
ATOM 712 O O . GLY A 1 90 ? 1.787 22.443 -11.411 1.00 10.41 90 GLY A O 1
ATOM 713 N N . TYR A 1 91 ? 1.448 20.245 -11.972 1.00 9.15 91 TYR A N 1
ATOM 714 C CA . TYR A 1 91 ? 0.036 20.453 -12.367 1.00 9.17 91 TYR A CA 1
ATOM 715 C C . TYR A 1 91 ? -0.745 21.093 -11.275 1.00 10.59 91 TYR A C 1
ATOM 716 O O . TYR A 1 91 ? -1.492 22.045 -11.535 1.00 10.98 91 TYR A O 1
ATOM 725 N N . PHE A 1 92 ? -0.662 20.526 -10.062 1.00 10.10 92 PHE A N 1
ATOM 726 C CA . PHE A 1 92 ? -1.356 21.147 -8.926 1.00 9.17 92 PHE A CA 1
ATOM 727 C C . PHE A 1 92 ? -1.065 22.648 -8.745 1.00 10.44 92 PHE A C 1
ATOM 728 O O . PHE A 1 92 ? -1.954 23.488 -8.556 1.00 11.01 92 PHE A O 1
ATOM 736 N N . ILE A 1 93 ? 0.232 22.974 -8.785 1.00 9.89 93 ILE A N 1
ATOM 737 C CA . ILE A 1 93 ? 0.647 24.346 -8.535 1.00 10.69 93 ILE A CA 1
ATOM 738 C C . ILE A 1 93 ? 0.156 25.268 -9.668 1.00 9.63 93 ILE A C 1
ATOM 739 O O . ILE A 1 93 ? -0.414 26.333 -9.431 1.00 11.24 93 ILE A O 1
ATOM 744 N N . GLY A 1 94 ? 0.329 24.824 -10.896 1.00 9.90 94 GLY A N 1
ATOM 745 C CA . GLY A 1 94 ? -0.108 25.645 -12.039 1.00 12.86 94 GLY A CA 1
ATOM 746 C C . GLY A 1 94 ? -1.647 25.801 -12.014 1.00 12.86 94 GLY A C 1
ATOM 747 O O . GLY A 1 94 ? -2.137 26.859 -12.399 1.00 13.41 94 GLY A O 1
ATOM 748 N N . ALA A 1 95 ? -2.394 24.774 -11.577 1.00 12.21 95 ALA A N 1
ATOM 749 C CA . ALA A 1 95 ? -3.840 24.930 -11.544 1.00 13.28 95 ALA A CA 1
ATOM 750 C C . ALA A 1 95 ? -4.334 25.927 -10.521 1.00 14.70 95 ALA A C 1
ATOM 751 O O . ALA A 1 95 ? -5.421 26.528 -10.669 1.00 15.30 95 ALA A O 1
ATOM 753 N N . ILE A 1 96 ? -3.598 26.116 -9.445 1.00 13.33 96 ILE A N 1
ATOM 754 C CA . ILE A 1 96 ? -4.090 27.043 -8.392 1.00 15.10 96 ILE A CA 1
ATOM 755 C C . ILE A 1 96 ? -3.313 28.387 -8.302 1.00 15.60 96 ILE A C 1
ATOM 756 O O . ILE A 1 96 ? -3.763 29.348 -7.680 1.00 15.03 96 ILE A O 1
ATOM 761 N N . ASP A 1 97 ? -2.207 28.497 -9.032 1.00 15.47 97 ASP A N 1
ATOM 762 C CA . ASP A 1 97 ? -1.408 29.740 -8.981 1.00 15.92 97 ASP A CA 1
ATOM 763 C C . ASP A 1 97 ? -2.274 30.851 -9.601 1.00 18.02 97 ASP A C 1
ATOM 764 O O . ASP A 1 97 ? -2.885 30.672 -10.663 1.00 21.19 97 ASP A O 1
ATOM 769 N N . GLY A 1 98 ? -2.401 31.957 -8.905 1.00 18.00 98 GLY A N 1
ATOM 770 C CA . GLY A 1 98 ? -3.433 32.934 -9.387 1.00 20.16 98 GLY A CA 1
ATOM 771 C C . GLY A 1 98 ? -4.557 33.021 -8.364 1.00 23.46 98 GLY A C 1
ATOM 772 O O . GLY A 1 98 ? -4.954 34.118 -7.991 1.00 26.34 98 GLY A O 1
ATOM 773 N N . LEU A 1 99 ? -5.094 31.881 -7.941 1.00 22.35 99 LEU A N 1
ATOM 774 C CA . LEU A 1 99 ? -5.962 31.832 -6.774 1.00 22.84 99 LEU A CA 1
ATOM 775 C C . LEU A 1 99 ? -5.144 32.166 -5.564 1.00 22.51 99 LEU A C 1
ATOM 776 O O . LEU A 1 99 ? -5.533 33.041 -4.770 1.00 24.36 99 LEU A O 1
ATOM 781 N N . VAL A 1 100 ? -3.981 31.530 -5.439 1.00 19.88 100 VAL A N 1
ATOM 782 C CA . VAL A 1 100 ? -3.012 31.916 -4.456 1.00 18.90 100 VAL A CA 1
ATOM 783 C C . VAL A 1 100 ? -2.099 33.021 -5.035 1.00 20.37 100 VAL A C 1
ATOM 784 O O . VAL A 1 100 ? -1.964 33.133 -6.260 1.00 20.48 100 VAL A O 1
ATOM 788 N N . ASN A 1 101 ? -1.484 33.785 -4.158 1.00 20.68 101 ASN A N 1
ATOM 789 C CA . ASN A 1 101 ? -0.473 34.787 -4.507 1.00 22.29 101 ASN A CA 1
ATOM 790 C C . ASN A 1 101 ? 0.912 34.129 -4.610 1.00 22.19 101 ASN A C 1
ATOM 791 O O . ASN A 1 101 ? 1.797 34.279 -3.730 1.00 26.42 101 ASN A O 1
ATOM 796 N N . GLY A 1 102 ? 1.097 33.291 -5.607 1.00 20.86 102 GLY A N 1
ATOM 797 C CA . GLY A 1 102 ? 2.417 32.738 -5.848 1.00 17.37 102 GLY A CA 1
ATOM 798 C C . GLY A 1 102 ? 2.679 31.569 -4.924 1.00 15.82 102 GLY A C 1
ATOM 799 O O . GLY A 1 102 ? 1.752 31.130 -4.176 1.00 16.41 102 GLY A O 1
ATOM 800 N N . TYR A 1 103 ? 3.878 31.020 -5.015 1.00 15.11 103 TYR A N 1
ATOM 801 C CA . TYR A 1 103 ? 4.156 29.783 -4.261 1.00 13.65 103 TYR A CA 1
ATOM 802 C C . TYR A 1 103 ? 5.625 29.721 -3.983 1.00 14.82 103 TYR A C 1
ATOM 803 O O . TYR A 1 103 ? 6.458 30.407 -4.652 1.00 16.91 103 TYR A O 1
ATOM 812 N N . THR A 1 104 ? 5.966 28.947 -2.993 1.00 13.25 104 THR A N 1
ATOM 813 C CA . THR A 1 104 ? 7.341 28.661 -2.626 1.00 15.82 104 THR A CA 1
ATOM 814 C C . THR A 1 104 ? 7.522 27.179 -2.384 1.00 15.50 104 THR A C 1
ATOM 815 O O . THR A 1 104 ? 6.717 26.534 -1.680 1.00 15.01 104 THR A O 1
ATOM 819 N N . PHE A 1 105 ? 8.600 26.611 -2.909 1.00 13.88 105 PHE A N 1
ATOM 820 C CA . PHE A 1 105 ? 8.923 25.224 -2.627 1.00 14.27 105 PHE A CA 1
ATOM 821 C C . PHE A 1 105 ? 9.597 25.163 -1.265 1.00 15.01 105 PHE A C 1
ATOM 822 O O . PHE A 1 105 ? 10.598 25.912 -1.035 1.00 15.79 105 PHE A O 1
ATOM 830 N N . ILE A 1 106 ? 9.098 24.279 -0.424 1.00 14.98 106 ILE A N 1
ATOM 831 C CA . ILE A 1 106 ? 9.670 23.913 0.873 1.00 16.36 106 ILE A CA 1
ATOM 832 C C . ILE A 1 106 ? 10.333 22.565 0.883 1.00 17.38 106 ILE A C 1
ATOM 833 O O . ILE A 1 106 ? 9.687 21.489 0.772 1.00 17.84 106 ILE A O 1
ATOM 838 N N . ASP A 1 107 ? 11.674 22.550 1.070 1.00 16.86 107 ASP A N 1
ATOM 839 C CA . ASP A 1 107 ? 12.333 21.250 1.090 1.00 17.65 107 ASP A CA 1
ATOM 840 C C . ASP A 1 107 ? 11.975 20.406 2.317 1.00 17.65 107 ASP A C 1
ATOM 841 O O . ASP A 1 107 ? 11.977 20.916 3.394 1.00 18.69 107 ASP A O 1
ATOM 846 N N . ASN A 1 108 ? 11.657 19.132 2.116 1.00 18.20 108 ASN A N 1
ATOM 847 C CA . ASN A 1 108 ? 11.384 18.211 3.224 1.00 18.76 108 ASN A CA 1
ATOM 848 C C . ASN A 1 108 ? 12.427 18.287 4.290 1.00 18.77 108 ASN A C 1
ATOM 849 O O . ASN A 1 108 ? 12.096 18.366 5.497 1.00 19.66 108 ASN A O 1
ATOM 854 N N . SER A 1 109 ? 13.689 18.316 3.859 1.00 18.69 109 SER A N 1
ATOM 855 C CA . SER A 1 109 ? 14.759 18.371 4.870 1.00 21.58 109 SER A CA 1
ATOM 856 C C . SER A 1 109 ? 14.749 19.607 5.757 1.00 21.91 109 SER A C 1
ATOM 857 O O . SER A 1 109 ? 15.120 19.528 6.944 1.00 23.20 109 SER A O 1
ATOM 860 N N . LYS A 1 110 ? 14.331 20.731 5.199 1.00 19.54 110 LYS A N 1
ATOM 861 C CA . LYS A 1 110 ? 14.376 21.971 5.937 1.00 19.44 110 LYS A CA 1
ATOM 862 C C . LYS A 1 110 ? 13.294 22.067 6.983 1.00 18.63 110 LYS A C 1
ATOM 863 O O . LYS A 1 110 ? 13.564 22.466 8.104 1.00 18.97 110 LYS A O 1
ATOM 869 N N . TRP A 1 111 ? 12.048 21.704 6.638 1.00 17.79 111 TRP A N 1
ATOM 870 C CA . TRP A 1 111 ? 10.993 21.731 7.651 1.00 15.58 111 TRP A CA 1
ATOM 871 C C . TRP A 1 111 ? 11.225 20.665 8.697 1.00 15.90 111 TRP A C 1
ATOM 872 O O . TRP A 1 111 ? 10.982 20.928 9.881 1.00 16.03 111 TRP A O 1
ATOM 883 N N . CYS A 1 112 ? 11.727 19.493 8.294 1.00 15.89 112 CYS A N 1
ATOM 884 C CA . CYS A 1 112 ? 12.005 18.428 9.251 1.00 18.14 112 CYS A CA 1
ATOM 885 C C . CYS A 1 112 ? 13.070 18.920 10.226 1.00 18.09 112 CYS A C 1
ATOM 886 O O . CYS A 1 112 ? 12.896 18.778 11.463 1.00 19.40 112 CYS A O 1
ATOM 889 N N . SER A 1 113 ? 14.136 19.509 9.698 1.00 18.89 113 SER A N 1
ATOM 890 C CA . SER A 1 113 ? 15.270 19.932 10.512 1.00 20.41 113 SER A CA 1
ATOM 891 C C . SER A 1 113 ? 14.792 20.990 11.529 1.00 20.55 113 SER A C 1
ATOM 892 O O . SER A 1 113 ? 15.115 20.919 12.733 1.00 21.12 113 SER A O 1
ATOM 895 N N . TYR A 1 114 ? 13.989 21.959 11.076 1.00 18.77 114 TYR A N 1
ATOM 896 C CA . TYR A 1 114 ? 13.449 22.980 11.995 1.00 19.67 114 TYR A CA 1
ATOM 897 C C . TYR A 1 114 ? 12.697 22.390 13.228 1.00 19.23 114 TYR A C 1
ATOM 898 O O . TYR A 1 114 ? 12.828 22.875 14.379 1.00 19.16 114 TYR A O 1
ATOM 907 N N . HIS A 1 115 ? 11.891 21.365 12.951 1.00 20.08 115 HIS A N 1
ATOM 908 C CA . HIS A 1 115 ? 11.107 20.620 13.924 1.00 21.00 115 HIS A CA 1
ATOM 909 C C . HIS A 1 115 ? 11.835 19.515 14.695 1.00 21.75 115 HIS A C 1
ATOM 910 O O . HIS A 1 115 ? 11.225 18.704 15.377 1.00 22.05 115 HIS A O 1
ATOM 917 N N . LEU A 1 116 ? 13.146 19.461 14.499 1.00 21.64 116 LEU A N 1
ATOM 918 C CA . LEU A 1 116 ? 14.019 18.427 15.063 1.00 24.04 116 LEU A CA 1
ATOM 919 C C . LEU A 1 116 ? 13.606 16.998 14.741 1.00 24.88 116 LEU A C 1
ATOM 920 O O . LEU A 1 116 ? 13.828 16.096 15.547 1.00 25.86 116 LEU A O 1
ATOM 925 N N . ILE A 1 117 ? 13.063 16.784 13.513 1.00 24.21 117 ILE A N 1
ATOM 926 C CA . ILE A 1 117 ? 12.626 15.475 13.007 1.00 24.98 117 ILE A CA 1
ATOM 927 C C . ILE A 1 117 ? 13.766 14.883 12.181 1.00 26.22 117 ILE A C 1
ATOM 928 O O . ILE A 1 117 ? 14.246 15.524 11.251 1.00 26.21 117 ILE A O 1
ATOM 933 N N . SER A 1 118 ? 14.199 13.681 12.570 1.00 27.85 118 SER A N 1
ATOM 934 C CA . SER A 1 118 ? 15.256 12.901 11.857 1.00 29.77 118 SER A CA 1
ATOM 935 C C . SER A 1 118 ? 14.836 11.424 11.667 1.00 30.68 118 SER A C 1
ATOM 936 O O . SER A 1 118 ? 13.751 11.039 12.102 1.00 30.99 118 SER A O 1
ATOM 939 N N . GLY A 1 119 ? 15.640 10.626 10.956 1.00 29.40 119 GLY A N 1
ATOM 940 C CA . GLY A 1 119 ? 15.367 9.211 10.769 1.00 28.97 119 GLY A CA 1
ATOM 941 C C . GLY A 1 119 ? 14.864 8.933 9.390 1.00 29.64 119 GLY A C 1
ATOM 942 O O . GLY A 1 119 ? 14.743 9.860 8.570 1.00 28.99 119 GLY A O 1
ATOM 943 N N . LYS A 1 120 ? 14.560 7.663 9.120 1.00 30.89 120 LYS A N 1
ATOM 944 C CA . LYS A 1 120 ? 13.997 7.271 7.831 1.00 32.57 120 LYS A CA 1
ATOM 945 C C . LYS A 1 120 ? 12.573 7.747 7.706 1.00 33.35 120 LYS A C 1
ATOM 946 O O . LYS A 1 120 ? 11.970 8.153 8.696 1.00 31.76 120 LYS A O 1
ATOM 952 N N . ARG A 1 121 ? 12.030 7.661 6.493 1.00 35.77 121 ARG A N 1
ATOM 953 C CA . ARG A 1 121 ? 10.619 8.007 6.256 1.00 37.06 121 ARG A CA 1
ATOM 954 C C . ARG A 1 121 ? 9.571 7.659 7.324 1.00 36.14 121 ARG A C 1
ATOM 955 O O . ARG A 1 121 ? 8.880 8.558 7.784 1.00 35.34 121 ARG A O 1
ATOM 963 N N . GLU A 1 122 ? 9.436 6.386 7.733 1.00 36.27 122 GLU A N 1
ATOM 964 C CA . GLU A 1 122 ? 8.374 6.012 8.715 1.00 36.70 122 GLU A CA 1
ATOM 965 C C . GLU A 1 122 ? 8.568 6.616 10.106 1.00 35.07 122 GLU A C 1
ATOM 966 O O . GLU A 1 122 ? 7.596 7.022 10.761 1.00 34.08 122 GLU A O 1
ATOM 972 N N . GLN A 1 123 ? 9.819 6.717 10.552 1.00 32.22 123 GLN A N 1
ATOM 973 C CA . GLN A 1 123 ? 10.093 7.414 11.805 1.00 30.76 123 GLN A CA 1
ATOM 974 C C . GLN A 1 123 ? 9.715 8.893 11.668 1.00 28.91 123 GLN A C 1
ATOM 975 O O . GLN A 1 123 ? 9.156 9.499 12.581 1.00 28.32 123 GLN A O 1
ATOM 981 N N . ARG A 1 124 ? 10.020 9.492 10.523 1.00 26.85 124 ARG A N 1
ATOM 982 C CA . ARG A 1 124 ? 9.693 10.898 10.375 1.00 26.41 124 ARG A CA 1
ATOM 983 C C . ARG A 1 124 ? 8.180 11.134 10.399 1.00 25.62 124 ARG A C 1
ATOM 984 O O . ARG A 1 124 ? 7.734 12.151 10.949 1.00 25.25 124 ARG A O 1
ATOM 992 N N . LYS A 1 125 ? 7.420 10.202 9.824 1.00 24.96 125 LYS A N 1
ATOM 993 C CA . LYS A 1 125 ? 5.961 10.262 9.900 1.00 25.95 125 LYS A CA 1
ATOM 994 C C . LYS A 1 125 ? 5.506 10.277 11.348 1.00 25.98 125 LYS A C 1
ATOM 995 O O . LYS A 1 125 ? 4.680 11.087 11.723 1.00 22.96 125 LYS A O 1
ATOM 1001 N N . GLU A 1 126 ? 6.076 9.386 12.149 1.00 24.60 126 GLU A N 1
ATOM 1002 C CA . GLU A 1 126 ? 5.746 9.315 13.590 1.00 27.28 126 GLU A CA 1
ATOM 1003 C C . GLU A 1 126 ? 6.033 10.586 14.329 1.00 24.87 126 GLU A C 1
ATOM 1004 O O . GLU A 1 126 ? 5.186 11.086 15.062 1.00 25.42 126 GLU A O 1
ATOM 1010 N N . GLU A 1 127 ? 7.200 11.185 14.094 1.00 22.32 127 GLU A N 1
ATOM 1011 C CA . GLU A 1 127 ? 7.577 12.385 14.823 1.00 22.66 127 GLU A CA 1
ATOM 1012 C C . GLU A 1 127 ? 6.755 13.602 14.353 1.00 20.75 127 GLU A C 1
ATOM 1013 O O . GLU A 1 127 ? 6.439 14.465 15.142 1.00 21.56 127 GLU A O 1
ATOM 1019 N N . SER A 1 128 ? 6.427 13.645 13.061 1.00 18.85 128 SER A N 1
ATOM 1020 C CA . SER A 1 128 ? 5.588 14.694 12.520 1.00 17.97 128 SER A CA 1
ATOM 1021 C C . SER A 1 128 ? 4.155 14.615 13.177 1.00 18.30 128 SER A C 1
ATOM 1022 O O . SER A 1 128 ? 3.563 15.640 13.585 1.00 17.09 128 SER A O 1
ATOM 1025 N N . LEU A 1 129 ? 3.625 13.399 13.272 1.00 17.69 129 LEU A N 1
ATOM 1026 C CA . LEU A 1 129 ? 2.323 13.223 13.932 1.00 19.38 129 LEU A CA 1
ATOM 1027 C C . LEU A 1 129 ? 2.340 13.585 15.392 1.00 21.96 129 LEU A C 1
ATOM 1028 O O . LEU A 1 129 ? 1.321 14.030 15.921 1.00 20.97 129 LEU A O 1
ATOM 1033 N N . GLU A 1 130 ? 3.489 13.430 16.067 1.00 23.46 130 GLU A N 1
ATOM 1034 C CA . GLU A 1 130 ? 3.510 13.812 17.481 1.00 25.67 130 GLU A CA 1
ATOM 1035 C C . GLU A 1 130 ? 3.296 15.293 17.641 1.00 24.12 130 GLU A C 1
ATOM 1036 O O . GLU A 1 130 ? 2.589 15.760 18.553 1.00 23.99 130 GLU A O 1
ATOM 1042 N N . LEU A 1 131 ? 3.892 16.092 16.753 1.00 21.13 131 LEU A N 1
ATOM 1043 C CA . LEU A 1 131 ? 3.670 17.497 16.792 1.00 19.68 131 LEU A CA 1
ATOM 1044 C C . LEU A 1 131 ? 2.227 17.864 16.496 1.00 19.09 131 LEU A C 1
ATOM 1045 O O . LEU A 1 131 ? 1.695 18.775 17.147 1.00 20.43 131 LEU A O 1
ATOM 1050 N N . LEU A 1 132 ? 1.617 17.192 15.525 1.00 17.70 132 LEU A N 1
ATOM 1051 C CA . LEU A 1 132 ? 0.210 17.546 15.196 1.00 17.15 132 LEU A CA 1
ATOM 1052 C C . LEU A 1 132 ? -0.704 17.169 16.393 1.00 18.99 132 LEU A C 1
ATOM 1053 O O . LEU A 1 132 ? -1.625 17.903 16.735 1.00 19.16 132 LEU A O 1
ATOM 1058 N N . LYS A 1 133 ? -0.468 16.007 16.977 1.00 20.72 133 LYS A N 1
ATOM 1059 C CA . LYS A 1 133 ? -1.352 15.508 18.051 1.00 22.88 133 LYS A CA 1
ATOM 1060 C C . LYS A 1 133 ? -1.360 16.439 19.243 1.00 23.31 133 LYS A C 1
ATOM 1061 O O . LYS A 1 133 ? -2.397 16.595 19.889 1.00 24.87 133 LYS A O 1
ATOM 1067 N N . ALA A 1 134 ? -0.237 17.108 19.486 1.00 24.01 134 ALA A N 1
ATOM 1068 C CA . ALA A 1 134 ? -0.081 17.980 20.652 1.00 25.48 134 ALA A CA 1
ATOM 1069 C C . ALA A 1 134 ? -0.983 19.211 20.588 1.00 25.31 134 ALA A C 1
ATOM 1070 O O . ALA A 1 134 ? -1.283 19.824 21.632 1.00 25.47 134 ALA A O 1
ATOM 1072 N N . THR A 1 135 ? -1.392 19.619 19.364 1.00 24.51 135 THR A N 1
ATOM 1073 C CA . THR A 1 135 ? -2.280 20.793 19.153 1.00 22.87 135 THR A CA 1
ATOM 1074 C C . THR A 1 135 ? -3.767 20.517 19.424 1.00 24.21 135 THR A C 1
ATOM 1075 O O . THR A 1 135 ? -4.559 21.457 19.507 1.00 25.50 135 THR A O 1
ATOM 1079 N N . GLY A 1 136 ? -4.130 19.248 19.520 1.00 24.78 136 GLY A N 1
ATOM 1080 C CA . GLY A 1 136 ? -5.531 18.832 19.705 1.00 24.50 136 GLY A CA 1
ATOM 1081 C C . GLY A 1 136 ? -6.383 18.923 18.447 1.00 25.13 136 GLY A C 1
ATOM 1082 O O . GLY A 1 136 ? -7.577 18.704 18.476 1.00 25.01 136 GLY A O 1
ATOM 1083 N N . LEU A 1 137 ? -5.773 19.250 17.312 1.00 23.10 137 LEU A N 1
ATOM 1084 C CA . LEU A 1 137 ? -6.500 19.322 16.052 1.00 22.46 137 LEU A CA 1
ATOM 1085 C C . LEU A 1 137 ? -6.931 17.963 15.520 1.00 22.95 137 LEU A C 1
ATOM 1086 O O . LEU A 1 137 ? -7.795 17.868 14.655 1.00 20.68 137 LEU A O 1
ATOM 1091 N N . VAL A 1 138 ? -6.232 16.921 15.990 1.00 22.01 138 VAL A N 1
ATOM 1092 C CA . VAL A 1 138 ? -6.538 15.531 15.701 1.00 22.99 138 VAL A CA 1
ATOM 1093 C C . VAL A 1 138 ? -6.458 14.756 17.042 1.00 24.00 138 VAL A C 1
ATOM 1094 O O . VAL A 1 138 ? -5.971 15.255 18.027 1.00 25.18 138 VAL A O 1
ATOM 1098 N N . ASP A 1 139 ? -6.927 13.536 17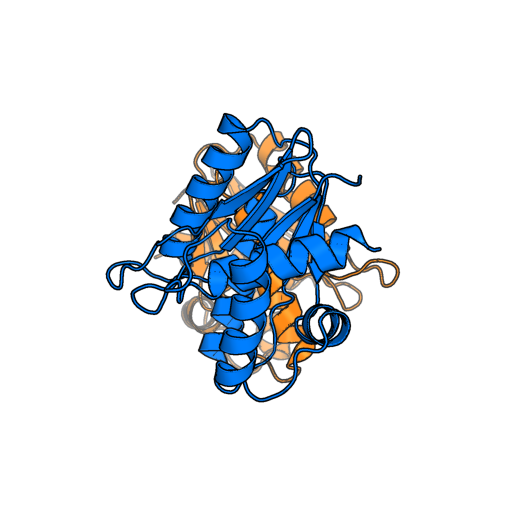.015 1.00 28.38 139 ASP A N 1
ATOM 1099 C CA . ASP A 1 139 ? -7.049 12.759 18.231 1.00 31.51 139 ASP A CA 1
ATOM 1100 C C . ASP A 1 139 ? -5.734 12.035 18.438 1.00 30.41 139 ASP A C 1
ATOM 1101 O O . ASP A 1 139 ? -4.962 11.878 17.502 1.00 28.07 139 ASP A O 1
ATOM 1106 N N . SER A 1 140 ? -5.538 11.514 19.644 1.00 31.01 140 SER A N 1
ATOM 1107 C CA . SER A 1 140 ? -4.292 10.809 20.002 1.00 31.26 140 SER A CA 1
ATOM 1108 C C . SER A 1 140 ? -4.033 9.571 19.176 1.00 31.55 140 SER A C 1
ATOM 1109 O O . SER A 1 140 ? -2.897 9.115 19.110 1.00 32.96 140 SER A O 1
ATOM 1112 N N . ASN A 1 141 ? -5.053 9.064 18.496 1.00 30.94 141 ASN A N 1
ATOM 1113 C CA . ASN A 1 141 ? -4.948 7.901 17.628 1.00 32.90 141 ASN A CA 1
ATOM 1114 C C . ASN A 1 141 ? -4.722 8.176 16.139 1.00 32.98 141 ASN A C 1
ATOM 1115 O O . ASN A 1 141 ? -4.730 7.243 15.333 1.00 33.92 141 ASN A O 1
ATOM 1120 N N . CYS A 1 142 ? -4.606 9.446 15.770 1.00 31.85 142 CYS A N 1
ATOM 1121 C CA . CYS A 1 142 ? -4.452 9.825 14.360 1.00 32.80 142 CYS A CA 1
ATOM 1122 C C . CYS A 1 142 ? -3.161 9.274 13.761 1.00 32.62 142 CYS A C 1
ATOM 1123 O O . CYS A 1 142 ? -2.075 9.384 14.360 1.00 32.69 142 CYS A O 1
ATOM 1126 N N . LYS A 1 143 ? -3.299 8.709 12.568 1.00 31.89 143 LYS A N 1
ATOM 1127 C CA . LYS A 1 143 ? -2.152 8.201 11.815 1.00 31.12 143 LYS A CA 1
ATOM 1128 C C . LYS A 1 143 ? -2.041 8.914 10.482 1.00 29.89 143 LYS A C 1
ATOM 1129 O O . LYS A 1 143 ? -1.356 8.414 9.576 1.00 29.85 143 LYS A O 1
ATOM 1135 N N . ASP A 1 144 ? -2.718 10.067 10.365 1.00 27.25 144 ASP A N 1
ATOM 1136 C CA . ASP A 1 144 ? -2.760 10.784 9.104 1.00 26.22 144 ASP A CA 1
ATOM 1137 C C . ASP A 1 144 ? -1.535 11.674 8.962 1.00 23.97 144 ASP A C 1
ATOM 1138 O O . ASP A 1 144 ? -1.569 12.861 9.318 1.00 22.26 144 ASP A O 1
ATOM 1143 N N . ASP A 1 145 ? -0.438 11.080 8.488 1.00 23.51 145 ASP A N 1
ATOM 1144 C CA . ASP A 1 145 ? 0.796 11.830 8.412 1.00 22.34 145 ASP A CA 1
ATOM 1145 C C . ASP A 1 145 ? 0.785 12.900 7.331 1.00 20.23 145 ASP A C 1
ATOM 1146 O O . ASP A 1 145 ? 1.607 13.806 7.361 1.00 18.43 145 ASP A O 1
ATOM 1151 N N . ASN A 1 146 ? -0.124 12.801 6.360 1.00 20.60 146 ASN A N 1
ATOM 1152 C CA . ASN A 1 146 ? -0.222 13.863 5.329 1.00 20.10 146 ASN A CA 1
ATOM 1153 C C . ASN A 1 146 ? -0.726 15.168 5.958 1.00 19.18 146 ASN A C 1
ATOM 1154 O O . ASN A 1 146 ? -0.226 16.256 5.599 1.00 18.80 146 ASN A O 1
ATOM 1159 N N . ILE A 1 147 ? -1.661 15.073 6.910 1.00 18.23 147 ILE A N 1
ATOM 1160 C CA . ILE A 1 147 ? -2.162 16.234 7.677 1.00 19.00 147 ILE A CA 1
ATOM 1161 C C . ILE A 1 147 ? -1.027 16.791 8.531 1.00 17.75 147 ILE A C 1
ATOM 1162 O O . ILE A 1 147 ? -0.712 17.991 8.478 1.00 18.08 147 ILE A O 1
ATOM 1167 N N . ALA A 1 148 ? -0.311 15.876 9.206 1.00 17.38 148 ALA A N 1
ATOM 1168 C CA . ALA A 1 148 ? 0.787 16.317 10.077 1.00 15.25 148 ALA A CA 1
ATOM 1169 C C . ALA A 1 148 ? 1.877 17.058 9.316 1.00 14.72 148 ALA A C 1
ATOM 1170 O O . ALA A 1 148 ? 2.315 18.120 9.721 1.00 15.30 148 ALA A O 1
ATOM 1172 N N . ASP A 1 149 ? 2.294 16.502 8.173 1.00 14.48 149 ASP A N 1
ATOM 1173 C CA . ASP A 1 149 ? 3.331 17.186 7.380 1.00 15.36 149 ASP A CA 1
ATOM 1174 C C . ASP A 1 149 ? 2.813 18.545 6.885 1.00 16.56 149 ASP A C 1
ATOM 1175 O O . ASP A 1 149 ? 3.583 19.506 6.933 1.00 13.34 149 ASP A O 1
ATOM 1180 N N . ALA A 1 150 ? 1.563 18.638 6.412 1.00 13.80 150 ALA A N 1
ATOM 1181 C CA . ALA A 1 150 ? 1.060 19.951 6.052 1.00 12.22 150 ALA A CA 1
ATOM 1182 C C . ALA A 1 150 ? 1.116 20.965 7.213 1.00 12.11 150 ALA A C 1
ATOM 1183 O O . ALA A 1 150 ? 1.514 22.110 7.006 1.00 12.15 150 ALA A O 1
ATOM 1185 N N . TYR A 1 151 ? 0.629 20.551 8.383 1.00 11.06 151 TYR A N 1
ATOM 1186 C CA . TYR A 1 151 ? 0.726 21.384 9.581 1.00 14.17 151 TYR A CA 1
ATOM 1187 C C . TYR A 1 151 ? 2.135 21.835 9.886 1.00 13.35 151 TYR A C 1
ATOM 1188 O O . TYR A 1 151 ? 2.355 23.037 10.162 1.00 13.84 151 TYR A O 1
ATOM 1197 N N . ASN A 1 152 ? 3.073 20.871 9.850 1.00 12.50 152 ASN A N 1
ATOM 1198 C CA . ASN A 1 152 ? 4.436 21.213 10.204 1.00 13.70 152 ASN A CA 1
ATOM 1199 C C . ASN A 1 152 ? 5.116 22.076 9.150 1.00 14.09 152 ASN A C 1
ATOM 1200 O O . ASN A 1 152 ? 5.968 22.947 9.483 1.00 14.47 152 ASN A O 1
ATOM 1205 N N . ILE A 1 153 ? 4.740 21.940 7.879 1.00 13.37 153 ILE A N 1
ATOM 1206 C CA . ILE A 1 153 ? 5.186 22.913 6.910 1.00 13.54 153 ILE A CA 1
ATOM 1207 C C . ILE A 1 153 ? 4.650 24.317 7.216 1.00 13.18 153 ILE A C 1
ATOM 1208 O O . ILE A 1 153 ? 5.376 25.299 7.097 1.00 13.62 153 ILE A O 1
ATOM 1213 N N . LEU A 1 154 ? 3.340 24.413 7.522 1.00 12.93 154 LEU A N 1
ATOM 1214 C CA . LEU A 1 154 ? 2.763 25.702 7.858 1.00 11.85 154 LEU A CA 1
ATOM 1215 C C . LEU A 1 154 ? 3.547 26.391 9.009 1.00 11.97 154 LEU A C 1
ATOM 1216 O O . LEU A 1 154 ? 3.932 27.532 8.845 1.00 14.45 154 LEU A O 1
ATOM 1221 N N . THR A 1 155 ? 3.823 25.640 10.083 1.00 14.18 155 THR A N 1
ATOM 1222 C CA . THR A 1 155 ? 4.465 26.308 11.214 1.00 14.64 155 THR A CA 1
ATOM 1223 C C . THR A 1 155 ? 5.952 26.654 10.878 1.00 15.50 155 THR A C 1
ATOM 1224 O O . THR A 1 155 ? 6.468 27.683 11.353 1.00 17.27 155 THR A O 1
ATOM 1228 N N . TYR A 1 156 ? 6.614 25.806 10.092 1.00 13.54 156 TYR A N 1
ATOM 1229 C CA . TYR A 1 156 ? 7.984 26.145 9.593 1.00 15.22 156 TYR A CA 1
ATOM 1230 C C . TYR A 1 156 ? 7.871 27.460 8.790 1.00 15.57 156 TYR A C 1
ATOM 1231 O O . TYR A 1 156 ? 8.619 28.439 9.040 1.00 15.53 156 TYR A O 1
ATOM 1240 N N . CYS A 1 157 ? 6.935 27.549 7.840 1.00 16.65 157 CYS A N 1
ATOM 1241 C CA . CYS A 1 157 ? 6.823 28.732 7.016 1.00 17.01 157 CYS A CA 1
ATOM 1242 C C . CYS A 1 157 ? 6.446 29.948 7.861 1.00 17.55 157 CYS A C 1
ATOM 1243 O O . CYS A 1 157 ? 6.879 31.043 7.536 1.00 16.05 157 CYS A O 1
ATOM 1246 N N . GLU A 1 158 ? 5.659 29.762 8.928 1.00 18.97 158 GLU A N 1
ATOM 1247 C CA . GLU A 1 158 ? 5.209 30.902 9.743 1.00 20.32 158 GLU A CA 1
ATOM 1248 C C . GLU A 1 158 ? 6.432 31.506 10.481 1.00 21.93 158 GLU A C 1
ATOM 1249 O O . GLU A 1 158 ? 6.488 32.695 10.698 1.00 22.04 158 GLU A O 1
ATOM 1255 N N . HIS A 1 159 ? 7.448 30.705 10.739 1.00 22.22 159 HIS A N 1
ATOM 1256 C CA . HIS A 1 159 ? 8.614 31.305 11.432 1.00 24.11 159 HIS A CA 1
ATOM 1257 C C . HIS A 1 159 ? 9.515 32.158 10.548 1.00 25.35 159 HIS A C 1
ATOM 1258 O O . HIS A 1 159 ? 10.217 33.039 11.057 1.00 24.11 159 HIS A O 1
ATOM 1265 N N . LEU A 1 160 ? 9.411 32.000 9.228 1.00 25.14 160 LEU A N 1
ATOM 1266 C CA . LEU A 1 160 ? 10.335 32.688 8.285 1.00 27.21 160 LEU A CA 1
ATOM 1267 C C . LEU A 1 160 ? 9.984 34.159 8.053 1.00 26.53 160 LEU A C 1
ATOM 1268 O O . LEU A 1 160 ? 8.784 34.525 8.125 1.00 30.12 160 LEU A O 1
ATOM 1273 N N . LYS B 1 2 ? -9.601 16.844 -32.270 1.00 38.86 2 LYS B N 1
ATOM 1274 C CA . LYS B 1 2 ? -9.264 17.323 -33.649 1.00 37.54 2 LYS B CA 1
ATOM 1275 C C . LYS B 1 2 ? -8.875 18.815 -33.704 1.00 36.51 2 LYS B C 1
ATOM 1276 O O . LYS B 1 2 ? -7.991 19.132 -34.502 1.00 37.85 2 LYS B O 1
ATOM 1278 N N . LYS B 1 3 ? -9.554 19.701 -32.925 1.00 33.26 3 LYS B N 1
ATOM 1279 C CA . LYS B 1 3 ? -9.078 21.077 -32.639 1.00 30.01 3 LYS B CA 1
ATOM 1280 C C . LYS B 1 3 ? -8.014 20.868 -31.562 1.00 27.76 3 LYS B C 1
ATOM 1281 O O . LYS B 1 3 ? -8.349 20.636 -30.407 1.00 26.00 3 LYS B O 1
ATOM 1287 N N . ILE B 1 4 ? -6.755 20.891 -31.979 1.00 25.02 4 ILE B N 1
ATOM 1288 C CA . ILE B 1 4 ? -5.623 20.502 -31.074 1.00 22.14 4 ILE B CA 1
ATOM 1289 C C . ILE B 1 4 ? -4.704 21.712 -30.953 1.00 20.25 4 ILE B C 1
ATOM 1290 O O . ILE B 1 4 ? -4.310 22.322 -31.970 1.00 20.73 4 ILE B O 1
ATOM 1295 N N . LEU B 1 5 ? -4.281 22.056 -29.739 1.00 19.30 5 LEU B N 1
ATOM 1296 C CA . LEU B 1 5 ? -3.152 22.982 -29.578 1.00 17.53 5 LEU B CA 1
ATOM 1297 C C . LEU B 1 5 ? -1.968 22.083 -29.238 1.00 17.55 5 LEU B C 1
ATOM 1298 O O . LEU B 1 5 ? -1.995 21.511 -28.141 1.00 17.99 5 LEU B O 1
ATOM 1303 N N . ALA B 1 6 ? -0.980 21.944 -30.123 1.00 16.66 6 ALA B N 1
ATOM 1304 C CA . ALA B 1 6 ? 0.189 21.108 -29.893 1.00 15.72 6 ALA B CA 1
ATOM 1305 C C . ALA B 1 6 ? 1.304 21.928 -29.256 1.00 16.96 6 ALA B C 1
ATOM 1306 O O . ALA B 1 6 ? 1.630 23.021 -29.751 1.00 15.90 6 ALA B O 1
ATOM 1308 N N . ILE B 1 7 ? 1.924 21.416 -28.190 1.00 14.70 7 ILE B N 1
ATOM 1309 C CA . ILE B 1 7 ? 3.011 22.114 -27.515 1.00 14.70 7 ILE B CA 1
ATOM 1310 C C . ILE B 1 7 ? 4.207 21.201 -27.327 1.00 16.04 7 ILE B C 1
ATOM 1311 O O . ILE B 1 7 ? 4.090 20.053 -26.814 1.00 16.49 7 ILE B O 1
ATOM 1316 N N . ASN B 1 8 ? 5.358 21.727 -27.686 1.00 13.66 8 ASN B N 1
ATOM 1317 C CA . ASN B 1 8 ? 6.620 21.090 -27.350 1.00 15.71 8 ASN B CA 1
ATOM 1318 C C . ASN B 1 8 ? 7.189 21.955 -26.254 1.00 14.61 8 ASN B C 1
ATOM 1319 O O . ASN B 1 8 ? 7.747 23.026 -26.542 1.00 16.48 8 ASN B O 1
ATOM 1324 N N . PHE B 1 9 ? 7.036 21.549 -24.997 1.00 12.60 9 PHE B N 1
ATOM 1325 C CA . PHE B 1 9 ? 7.405 22.433 -23.858 1.00 14.47 9 PHE B CA 1
ATOM 1326 C C . PHE B 1 9 ? 8.875 22.338 -23.412 1.00 14.74 9 PHE B C 1
ATOM 1327 O O . PHE B 1 9 ? 9.419 21.246 -23.253 1.00 14.91 9 PHE B O 1
ATOM 1335 N N . SER B 1 10 ? 9.538 23.492 -23.280 1.00 14.05 10 SER B N 1
ATOM 1336 C CA . SER B 1 10 ? 10.896 23.573 -22.751 1.00 16.26 10 SER B CA 1
ATOM 1337 C C . SER B 1 10 ? 10.907 24.811 -21.846 1.00 15.47 10 SER B C 1
ATOM 1338 O O . SER B 1 10 ? 10.230 25.797 -22.192 1.00 16.37 10 SER B O 1
ATOM 1341 N N . THR B 1 11 ? 11.712 24.811 -20.805 1.00 16.99 11 THR B N 1
ATOM 1342 C CA . THR B 1 11 ? 11.856 26.034 -19.975 1.00 16.26 11 THR B CA 1
ATOM 1343 C C . THR B 1 11 ? 12.956 26.935 -20.538 1.00 18.54 11 THR B C 1
ATOM 1344 O O . THR B 1 11 ? 13.213 28.010 -19.947 1.00 19.14 11 THR B O 1
ATOM 1348 N N . ALA B 1 12 ? 13.606 26.508 -21.646 1.00 16.70 12 ALA B N 1
ATOM 1349 C CA . ALA B 1 12 ? 14.749 27.338 -22.233 1.00 18.14 12 ALA B CA 1
ATOM 1350 C C . ALA B 1 12 ? 15.894 27.566 -21.271 1.00 19.26 12 ALA B C 1
ATOM 1351 O O . ALA B 1 12 ? 16.369 28.687 -21.067 1.00 17.10 12 ALA B O 1
ATOM 1353 N N . SER B 1 13 ? 16.391 26.489 -20.677 1.00 18.49 13 SER B N 1
ATOM 1354 C CA . SER B 1 13 ? 17.560 26.592 -19.819 1.00 19.93 13 SER B CA 1
ATOM 1355 C C . SER B 1 13 ? 18.873 26.809 -20.628 1.00 20.41 13 SER B C 1
ATOM 1356 O O . SER B 1 13 ? 19.871 27.232 -20.071 1.00 21.71 13 SER B O 1
ATOM 1359 N N . LYS B 1 14 ? 18.822 26.495 -21.916 1.00 20.80 14 LYS B N 1
ATOM 1360 C CA . LYS B 1 14 ? 19.946 26.759 -22.852 1.00 22.61 14 LYS B CA 1
ATOM 1361 C C . LYS B 1 14 ? 19.591 27.827 -23.908 1.00 22.73 14 LYS B C 1
ATOM 1362 O O . LYS B 1 14 ? 18.421 27.995 -24.296 1.00 20.86 14 LYS B O 1
ATOM 1368 N N . LYS B 1 15 ? 20.628 28.508 -24.413 1.00 20.98 15 LYS B N 1
ATOM 1369 C CA . LYS B 1 15 ? 20.436 29.622 -25.325 1.00 21.91 15 LYS B CA 1
ATOM 1370 C C . LYS B 1 15 ? 19.638 29.152 -26.545 1.00 21.17 15 LYS B C 1
ATOM 1371 O O . LYS B 1 15 ? 19.851 28.048 -27.058 1.00 23.64 15 LYS B O 1
ATOM 1377 N N . GLY B 1 16 ? 18.713 29.985 -26.984 1.00 21.98 16 GLY B N 1
ATOM 1378 C CA . GLY B 1 16 ? 18.012 29.720 -28.212 1.00 25.11 16 GLY B CA 1
ATOM 1379 C C . GLY B 1 16 ? 16.833 28.797 -28.133 1.00 25.33 16 GLY B C 1
ATOM 1380 O O . GLY B 1 16 ? 16.062 28.724 -29.068 1.00 26.50 16 GLY B O 1
ATOM 1381 N N . GLU B 1 17 ? 16.730 28.069 -27.018 1.00 23.84 17 GLU B N 1
ATOM 1382 C CA . GLU B 1 17 ? 15.602 27.126 -26.801 1.00 24.14 17 GLU B CA 1
ATOM 1383 C C . GLU B 1 17 ? 14.281 27.866 -26.600 1.00 22.54 17 GLU B C 1
ATOM 1384 O O . GLU B 1 17 ? 14.231 29.045 -26.235 1.00 22.94 17 GLU B O 1
ATOM 1390 N N . GLY B 1 18 ? 13.180 27.140 -26.715 1.00 20.76 18 GLY B N 1
ATOM 1391 C CA . GLY B 1 18 ? 11.911 27.736 -26.421 1.00 17.09 18 GLY B CA 1
ATOM 1392 C C . GLY B 1 18 ? 10.817 26.706 -26.432 1.00 18.62 18 GLY B C 1
ATOM 1393 O O . GLY B 1 18 ? 11.069 25.569 -26.805 1.00 21.11 18 GLY B O 1
ATOM 1394 N N . THR B 1 19 ? 9.629 27.126 -26.036 1.00 15.83 19 THR B N 1
ATOM 1395 C CA . THR B 1 19 ? 8.414 26.247 -26.109 1.00 15.32 19 THR B CA 1
ATOM 1396 C C . THR B 1 19 ? 7.794 26.458 -27.491 1.00 15.52 19 THR B C 1
ATOM 1397 O O . THR B 1 19 ? 7.469 27.582 -27.858 1.00 16.81 19 THR B O 1
ATOM 1401 N N . GLY B 1 20 ? 7.642 25.380 -28.260 1.00 14.85 20 GLY B N 1
ATOM 1402 C CA . GLY B 1 20 ? 7.038 25.520 -29.578 1.00 15.40 20 GLY B CA 1
ATOM 1403 C C . GLY B 1 20 ? 5.542 25.253 -29.490 1.00 14.99 20 GLY B C 1
ATOM 1404 O O . GLY B 1 20 ? 5.089 24.485 -28.604 1.00 15.11 20 GLY B O 1
ATOM 1405 N N . TYR B 1 21 ? 4.747 25.870 -30.380 1.00 15.06 21 TYR B N 1
ATOM 1406 C CA . TYR B 1 21 ? 3.284 25.646 -30.425 1.00 14.84 21 TYR B CA 1
ATOM 1407 C C . TYR B 1 21 ? 2.855 25.520 -31.876 1.00 16.51 21 TYR B C 1
ATOM 1408 O O . TYR B 1 21 ? 3.528 26.066 -32.775 1.00 18.70 21 TYR B O 1
ATOM 1417 N N . ALA B 1 22 ? 1.765 24.801 -32.070 1.00 16.67 22 ALA B N 1
ATOM 1418 C CA . ALA B 1 22 ? 1.126 24.713 -33.405 1.00 17.40 22 ALA B CA 1
ATOM 1419 C C . ALA B 1 22 ? -0.350 24.395 -33.277 1.00 17.72 22 ALA B C 1
ATOM 1420 O O . ALA B 1 22 ? -0.779 23.609 -32.381 1.00 17.57 22 ALA B O 1
ATOM 1422 N N . PHE B 1 23 ? -1.203 25.052 -34.096 1.00 17.89 23 PHE B N 1
ATOM 1423 C CA . PHE B 1 23 ? -2.597 24.709 -34.088 1.00 20.37 23 PHE B CA 1
ATOM 1424 C C . PHE B 1 23 ? -3.169 25.131 -35.419 1.00 21.88 23 PHE B C 1
ATOM 1425 O O . PHE B 1 23 ? -2.487 25.823 -36.161 1.00 23.59 23 PHE B O 1
ATOM 1433 N N . ARG B 1 24 ? -4.396 24.707 -35.684 1.00 24.79 24 ARG B N 1
ATOM 1434 C CA . ARG B 1 24 ? -5.058 25.015 -36.960 1.00 26.25 24 ARG B CA 1
ATOM 1435 C C . ARG B 1 24 ? -6.327 25.753 -36.575 1.00 27.33 24 ARG B C 1
ATOM 1436 O O . ARG B 1 24 ? -7.025 25.390 -35.629 1.00 27.52 24 ARG B O 1
ATOM 1444 N N . LYS B 1 25 ? -6.571 26.875 -37.249 1.00 28.54 25 LYS B N 1
ATOM 1445 C CA . LYS B 1 25 ? -7.798 27.618 -37.070 1.00 30.33 25 LYS B CA 1
ATOM 1446 C C . LYS B 1 25 ? -8.308 28.018 -38.462 1.00 32.84 25 LYS B C 1
ATOM 1447 O O . LYS B 1 25 ? -7.553 28.554 -39.261 1.00 32.90 25 LYS B O 1
ATOM 1453 N N . ASP B 1 26 ? -9.579 27.745 -38.734 1.00 35.37 26 ASP B N 1
ATOM 1454 C CA . ASP B 1 26 ? -10.159 27.973 -40.073 1.00 37.72 26 ASP B CA 1
ATOM 1455 C C . ASP B 1 26 ? -9.224 27.393 -41.144 1.00 37.91 26 ASP B C 1
ATOM 1456 O O . ASP B 1 26 ? -8.908 28.048 -42.150 1.00 39.51 26 ASP B O 1
ATOM 1461 N N . GLY B 1 27 ? -8.756 26.172 -40.899 1.00 37.78 27 GLY B N 1
ATOM 1462 C CA . GLY B 1 27 ? -7.926 25.464 -41.861 1.00 37.08 27 GLY B CA 1
ATOM 1463 C C . GLY B 1 27 ? -6.491 25.926 -42.017 1.00 37.33 27 GLY B C 1
ATOM 1464 O O . GLY B 1 27 ? -5.665 25.191 -42.584 1.00 38.39 27 GLY B O 1
ATOM 1465 N N . GLN B 1 28 ? -6.199 27.147 -41.557 1.00 35.52 28 GLN B N 1
ATOM 1466 C CA . GLN B 1 28 ? -4.857 27.698 -41.601 1.00 34.62 28 GLN B CA 1
ATOM 1467 C C . GLN B 1 28 ? -4.042 27.157 -40.399 1.00 32.94 28 GLN B C 1
ATOM 1468 O O . GLN B 1 28 ? -4.488 27.283 -39.258 1.00 32.45 28 GLN B O 1
ATOM 1474 N N . VAL B 1 29 ? -2.876 26.594 -40.660 1.00 31.64 29 VAL B N 1
ATOM 1475 C CA . VAL B 1 29 ? -1.892 26.236 -39.577 1.00 30.20 29 VAL B CA 1
ATOM 1476 C C . VAL B 1 29 ? -1.082 27.446 -39.063 1.00 29.21 29 VAL B C 1
ATOM 1477 O O . VAL B 1 29 ? -0.556 28.249 -39.857 1.00 27.95 29 VAL B O 1
ATOM 1481 N N . TYR B 1 30 ? -0.997 27.599 -37.731 1.00 25.92 30 TYR B N 1
ATOM 1482 C CA . TYR B 1 30 ? -0.154 28.627 -37.155 1.00 23.72 30 TYR B CA 1
ATOM 1483 C C . TYR B 1 30 ? 0.920 27.941 -36.294 1.00 23.93 30 TYR B C 1
ATOM 1484 O O . TYR B 1 30 ? 0.605 26.973 -35.582 1.00 24.35 30 TYR B O 1
ATOM 1493 N N . VAL B 1 31 ? 2.139 28.450 -36.323 1.00 22.38 31 VAL B N 1
ATOM 1494 C CA . VAL B 1 31 ? 3.243 27.875 -35.561 1.00 21.67 31 VAL B CA 1
ATOM 1495 C C . VAL B 1 31 ? 4.051 29.007 -34.984 1.00 22.64 31 VAL B C 1
ATOM 1496 O O . VAL B 1 31 ? 3.925 30.181 -35.445 1.00 22.73 31 VAL B O 1
ATOM 1500 N N . GLY B 1 32 ? 4.840 28.688 -33.945 1.00 19.00 32 GLY B N 1
ATOM 1501 C CA . GLY B 1 32 ? 5.705 29.683 -33.376 1.00 19.70 32 GLY B CA 1
ATOM 1502 C C . GLY B 1 32 ? 6.444 29.117 -32.184 1.00 20.65 32 GLY B C 1
ATOM 1503 O O . GLY B 1 32 ? 6.206 27.942 -31.771 1.00 18.99 32 GLY B O 1
ATOM 1504 N N . SER B 1 33 ? 7.420 29.868 -31.717 1.00 20.17 33 SER B N 1
ATOM 1505 C CA . SER B 1 33 ? 8.079 29.461 -30.474 1.00 20.57 33 SER B CA 1
ATOM 1506 C C . SER B 1 33 ? 8.166 30.609 -29.491 1.00 20.95 33 SER B C 1
ATOM 1507 O O . SER B 1 33 ? 8.280 31.792 -29.869 1.00 19.96 33 SER B O 1
ATOM 1510 N N . ILE B 1 34 ? 8.116 30.269 -28.226 1.00 19.12 34 ILE B N 1
ATOM 1511 C CA . ILE B 1 34 ? 8.312 31.251 -27.161 1.00 18.93 34 ILE B CA 1
ATOM 1512 C C . ILE B 1 34 ? 9.696 31.097 -26.602 1.00 19.61 34 ILE B C 1
ATOM 1513 O O . ILE B 1 34 ? 9.925 30.151 -25.837 1.00 18.96 34 ILE B O 1
ATOM 1518 N N . LYS B 1 35 ? 10.641 31.978 -27.002 1.00 18.08 35 LYS B N 1
ATOM 1519 C CA . LYS B 1 35 ? 12.057 31.975 -26.559 1.00 20.77 35 LYS B CA 1
ATOM 1520 C C . LYS B 1 35 ? 12.471 32.580 -25.212 1.00 23.72 35 LYS B C 1
ATOM 1521 O O . LYS B 1 35 ? 12.935 33.769 -25.170 1.00 28.67 35 LYS B O 1
ATOM 1527 N N . ALA B 1 36 ? 12.569 31.780 -24.204 1.00 18.33 36 ALA B N 1
ATOM 1528 C CA . ALA B 1 36 ? 12.513 32.263 -22.870 1.00 17.63 36 ALA B CA 1
ATOM 1529 C C . ALA B 1 36 ? 13.849 32.248 -22.131 1.00 17.82 36 ALA B C 1
ATOM 1530 O O . ALA B 1 36 ? 13.877 32.479 -20.913 1.00 18.44 36 ALA B O 1
ATOM 1532 N N . TYR B 1 37 ? 14.962 32.042 -22.845 1.00 16.95 37 TYR B N 1
ATOM 1533 C CA . TYR B 1 37 ? 16.268 31.887 -22.149 1.00 17.63 37 TYR B CA 1
ATOM 1534 C C . TYR B 1 37 ? 16.573 33.133 -21.360 1.00 17.33 37 TYR B C 1
ATOM 1535 O O . TYR B 1 37 ? 16.387 34.241 -21.866 1.00 18.25 37 TYR B O 1
ATOM 1544 N N . ASN B 1 38 ? 16.976 32.956 -20.099 1.00 15.73 38 ASN B N 1
ATOM 1545 C CA . ASN B 1 38 ? 17.307 34.069 -19.223 1.00 18.78 38 ASN B CA 1
ATOM 1546 C C . ASN B 1 38 ? 17.815 33.468 -17.941 1.00 19.50 38 ASN B C 1
ATOM 1547 O O . ASN B 1 38 ? 17.064 33.043 -17.132 1.00 17.96 38 ASN B O 1
ATOM 1552 N N . PRO B 1 39 ? 19.126 33.448 -17.766 1.00 22.09 39 PRO B N 1
ATOM 1553 C CA . PRO B 1 39 ? 19.709 32.842 -16.572 1.00 23.00 39 PRO B CA 1
ATOM 1554 C C . PRO B 1 39 ? 19.439 33.609 -15.283 1.00 22.22 39 PRO B C 1
ATOM 1555 O O . PRO B 1 39 ? 19.659 33.051 -14.211 1.00 24.64 39 PRO B O 1
ATOM 1559 N N . LYS B 1 40 ? 18.943 34.829 -15.365 1.00 24.59 40 LYS B N 1
ATOM 1560 C CA . LYS B 1 40 ? 18.545 35.583 -14.159 1.00 25.44 40 LYS B CA 1
ATOM 1561 C C . LYS B 1 40 ? 17.193 35.150 -13.627 1.00 25.20 40 LYS B C 1
ATOM 1562 O O . LYS B 1 40 ? 16.763 35.560 -12.516 1.00 26.85 40 LYS B O 1
ATOM 1568 N N . LYS B 1 41 ? 16.531 34.275 -14.382 1.00 21.71 41 LYS B N 1
ATOM 1569 C CA . LYS B 1 41 ? 15.245 33.735 -13.939 1.00 20.27 41 LYS B CA 1
ATOM 1570 C C . LYS B 1 41 ? 15.377 32.243 -13.674 1.00 18.54 41 LYS B C 1
ATOM 1571 O O . LYS B 1 41 ? 16.191 31.543 -14.281 1.00 19.09 41 LYS B O 1
ATOM 1577 N N . THR B 1 42 ? 14.639 31.744 -12.692 1.00 17.59 42 THR B N 1
ATOM 1578 C CA . THR B 1 42 ? 14.609 30.322 -12.507 1.00 15.73 42 THR B CA 1
ATOM 1579 C C . THR B 1 42 ? 13.760 29.597 -13.583 1.00 14.42 42 THR B C 1
ATOM 1580 O O . THR B 1 42 ? 12.960 30.242 -14.284 1.00 12.49 42 THR B O 1
ATOM 1584 N N . ALA B 1 43 ? 13.861 28.265 -13.665 1.00 14.07 43 ALA B N 1
ATOM 1585 C CA . ALA B 1 43 ? 13.057 27.521 -14.658 1.00 13.78 43 ALA B CA 1
ATOM 1586 C C . ALA B 1 43 ? 11.584 27.833 -14.465 1.00 14.40 43 ALA B C 1
ATOM 1587 O O . ALA B 1 43 ? 10.853 27.963 -15.394 1.00 12.90 43 ALA B O 1
ATOM 1589 N N . TRP B 1 44 ? 11.164 27.952 -13.203 1.00 12.47 44 TRP B N 1
ATOM 1590 C CA . TRP B 1 44 ? 9.735 28.196 -12.888 1.00 12.94 44 TRP B CA 1
ATOM 1591 C C . TRP B 1 44 ? 9.299 29.602 -13.263 1.00 13.25 44 TRP B C 1
ATOM 1592 O O . TRP B 1 44 ? 8.137 29.806 -13.674 1.00 12.52 44 TRP B O 1
ATOM 1603 N N . GLU B 1 45 ? 10.198 30.577 -13.091 1.00 13.54 45 GLU B N 1
ATOM 1604 C CA . GLU B 1 45 ? 9.878 31.938 -13.575 1.00 13.61 45 GLU B CA 1
ATOM 1605 C C . GLU B 1 45 ? 9.799 32.048 -15.079 1.00 11.04 45 GLU B C 1
ATOM 1606 O O . GLU B 1 45 ? 8.911 32.765 -15.575 1.00 13.48 45 GLU B O 1
ATOM 1612 N N . ARG B 1 46 ? 10.684 31.330 -15.796 1.00 10.12 46 ARG B N 1
ATOM 1613 C CA . ARG B 1 46 ? 10.647 31.315 -17.280 1.00 11.37 46 ARG B CA 1
ATOM 1614 C C . ARG B 1 46 ? 9.349 30.640 -17.694 1.00 12.60 46 ARG B C 1
ATOM 1615 O O . ARG B 1 46 ? 8.677 31.100 -18.626 1.00 13.02 46 ARG B O 1
ATOM 1623 N N . THR B 1 47 ? 8.956 29.617 -16.956 1.00 11.47 47 THR B N 1
ATOM 1624 C CA . THR B 1 47 ? 7.700 28.886 -17.251 1.00 10.94 47 THR B CA 1
ATOM 1625 C C . THR B 1 47 ? 6.476 29.811 -17.145 1.00 12.63 47 THR B C 1
ATOM 1626 O O . THR B 1 47 ? 5.589 29.716 -17.979 1.00 11.75 47 THR B O 1
ATOM 1630 N N . PHE B 1 48 ? 6.410 30.613 -16.068 1.00 13.37 48 PHE B N 1
ATOM 1631 C CA . PHE B 1 48 ? 5.370 31.586 -15.891 1.00 12.54 48 PHE B CA 1
ATOM 1632 C C . PHE B 1 48 ? 5.272 32.453 -17.112 1.00 14.13 48 PHE B C 1
ATOM 1633 O O . PHE B 1 48 ? 4.182 32.694 -17.624 1.00 13.43 48 PHE B O 1
ATOM 1641 N N . ASP B 1 49 ? 6.404 32.965 -17.574 1.00 15.16 49 ASP B N 1
ATOM 1642 C CA . ASP B 1 49 ? 6.379 33.803 -18.791 1.00 16.62 49 ASP B CA 1
ATOM 1643 C C . ASP B 1 49 ? 5.901 33.054 -20.000 1.00 15.40 49 ASP B C 1
ATOM 1644 O O . ASP B 1 49 ? 5.146 33.582 -20.820 1.00 16.76 49 ASP B O 1
ATOM 1649 N N . ILE B 1 50 ? 6.297 31.778 -20.143 1.00 13.40 50 ILE B N 1
ATOM 1650 C CA . ILE B 1 50 ? 5.839 30.998 -21.262 1.00 12.99 50 ILE B CA 1
ATOM 1651 C C . ILE B 1 50 ? 4.290 30.738 -21.205 1.00 12.70 50 ILE B C 1
ATOM 1652 O O . ILE B 1 50 ? 3.573 30.816 -22.199 1.00 13.77 50 ILE B O 1
ATOM 1657 N N . VAL B 1 51 ? 3.767 30.486 -19.995 1.00 12.16 51 VAL B N 1
ATOM 1658 C CA . VAL B 1 51 ? 2.331 30.349 -19.793 1.00 11.27 51 VAL B CA 1
ATOM 1659 C C . VAL B 1 51 ? 1.633 31.602 -20.246 1.00 13.28 51 VAL B C 1
ATOM 1660 O O . VAL B 1 51 ? 0.646 31.531 -21.012 1.00 14.52 51 VAL B O 1
ATOM 1664 N N . ASN B 1 52 ? 2.168 32.746 -19.871 1.00 13.10 52 ASN B N 1
ATOM 1665 C CA . ASN B 1 52 ? 1.402 33.970 -20.196 1.00 15.56 52 ASN B CA 1
ATOM 1666 C C . ASN B 1 52 ? 1.480 34.223 -21.702 1.00 15.00 52 ASN B C 1
ATOM 1667 O O . ASN B 1 52 ? 0.467 34.723 -22.256 1.00 14.84 52 ASN B O 1
ATOM 1672 N N . ALA B 1 53 ? 2.590 33.839 -22.360 1.00 15.46 53 ALA B N 1
ATOM 1673 C CA . ALA B 1 53 ? 2.683 33.970 -23.853 1.00 14.95 53 ALA B CA 1
ATOM 1674 C C . ALA B 1 53 ? 1.651 33.118 -24.522 1.00 16.02 53 ALA B C 1
ATOM 1675 O O . ALA B 1 53 ? 1.025 33.525 -25.503 1.00 16.52 53 ALA B O 1
ATOM 1677 N N . ILE B 1 54 ? 1.467 31.890 -24.032 1.00 14.52 54 ILE B N 1
ATOM 1678 C CA . ILE B 1 54 ? 0.491 30.967 -24.650 1.00 13.86 54 ILE B CA 1
ATOM 1679 C C . ILE B 1 54 ? -0.928 31.442 -24.392 1.00 14.13 54 ILE B C 1
ATOM 1680 O O . ILE B 1 54 ? -1.781 31.372 -25.261 1.00 14.34 54 ILE B O 1
ATOM 1685 N N . LYS B 1 55 ? -1.171 31.931 -23.185 1.00 13.71 55 LYS B N 1
ATOM 1686 C CA . LYS B 1 55 ? -2.519 32.510 -22.883 1.00 14.37 55 LYS B CA 1
ATOM 1687 C C . LYS B 1 55 ? -2.817 33.676 -23.837 1.00 16.47 55 LYS B C 1
ATOM 1688 O O . LYS B 1 55 ? -3.930 33.816 -24.301 1.00 16.69 55 LYS B O 1
ATOM 1694 N N . ASP B 1 56 ? -1.817 34.495 -24.125 1.00 14.30 56 ASP B N 1
ATOM 1695 C CA . ASP B 1 56 ? -2.049 35.621 -25.072 1.00 16.60 56 ASP B CA 1
ATOM 1696 C C . ASP B 1 56 ? -2.415 35.091 -26.482 1.00 16.13 56 ASP B C 1
ATOM 1697 O O . ASP B 1 56 ? -3.254 35.669 -27.139 1.00 17.20 56 ASP B O 1
ATOM 1702 N N . ILE B 1 57 ? -1.799 34.015 -26.965 1.00 15.21 57 ILE B N 1
ATOM 1703 C CA . ILE B 1 57 ? -2.171 33.428 -28.246 1.00 16.90 57 ILE B CA 1
ATOM 1704 C C . ILE B 1 57 ? -3.559 32.841 -28.201 1.00 16.61 57 ILE B C 1
ATOM 1705 O O . ILE B 1 57 ? -4.339 33.002 -29.128 1.00 17.56 57 ILE B O 1
ATOM 1710 N N . ILE B 1 58 ? -3.858 32.111 -27.131 1.00 15.56 58 ILE B N 1
ATOM 1711 C CA . ILE B 1 58 ? -5.184 31.584 -26.955 1.00 18.28 58 ILE B CA 1
ATOM 1712 C C . ILE B 1 58 ? -6.247 32.695 -27.093 1.00 19.33 58 ILE B C 1
ATOM 1713 O O . ILE B 1 58 ? -7.280 32.479 -27.785 1.00 21.79 58 ILE B O 1
ATOM 1718 N N . ASP B 1 59 ? -6.025 33.862 -26.466 1.00 19.59 59 ASP B N 1
ATOM 1719 C CA . ASP B 1 59 ? -6.994 34.976 -26.540 1.00 19.29 59 ASP B CA 1
ATOM 1720 C C . ASP B 1 59 ? -7.009 35.667 -27.930 1.00 19.32 59 ASP B C 1
ATOM 1721 O O . ASP B 1 59 ? -8.051 36.059 -28.472 1.00 18.89 59 ASP B O 1
ATOM 1726 N N . GLU B 1 60 ? -5.834 35.815 -28.504 1.00 19.38 60 GLU B N 1
ATOM 1727 C CA . GLU B 1 60 ? -5.710 36.453 -29.828 1.00 20.52 60 GLU B CA 1
ATOM 1728 C C . GLU B 1 60 ? -6.461 35.650 -30.891 1.00 22.60 60 GLU B C 1
ATOM 1729 O O . GLU B 1 60 ? -7.202 36.233 -31.738 1.00 21.29 60 GLU B O 1
ATOM 1735 N N . PHE B 1 61 ? -6.346 34.331 -30.843 1.00 19.93 61 PHE B N 1
ATOM 1736 C CA . PHE B 1 61 ? -6.915 33.485 -31.881 1.00 22.53 61 PHE B CA 1
ATOM 1737 C C . PHE B 1 61 ? -8.220 32.870 -31.373 1.00 25.37 61 PHE B C 1
ATOM 1738 O O . PHE B 1 61 ? -8.774 31.979 -32.020 1.00 27.45 61 PHE B O 1
ATOM 1746 N N . ASP B 1 62 ? -8.630 33.350 -30.198 1.00 26.18 62 ASP B N 1
ATOM 1747 C CA . ASP B 1 62 ? -9.893 32.993 -29.504 1.00 30.55 62 ASP B CA 1
ATOM 1748 C C . ASP B 1 62 ? -10.161 31.510 -29.609 1.00 30.29 62 ASP B C 1
ATOM 1749 O O . ASP B 1 62 ? -11.227 31.085 -30.095 1.00 32.41 62 ASP B O 1
ATOM 1754 N N . LEU B 1 63 ? -9.187 30.717 -29.142 1.00 29.39 63 LEU B N 1
ATOM 1755 C CA . LEU B 1 63 ? -9.240 29.277 -29.252 1.00 28.71 63 LEU B CA 1
ATOM 1756 C C . LEU B 1 63 ? -10.192 28.791 -28.164 1.00 29.14 63 LEU B C 1
ATOM 1757 O O . LEU B 1 63 ? -9.851 28.827 -26.995 1.00 26.05 63 LEU B O 1
ATOM 1762 N N . LYS B 1 64 ? -11.410 28.392 -28.568 1.00 31.04 64 LYS B N 1
ATOM 1763 C CA . LYS B 1 64 ? -12.363 27.823 -27.639 1.00 32.01 64 LYS B CA 1
ATOM 1764 C C . LYS B 1 64 ? -12.506 26.321 -27.905 1.00 32.76 64 LYS B C 1
ATOM 1765 O O . LYS B 1 64 ? -12.730 25.887 -29.040 1.00 33.46 64 LYS B O 1
ATOM 1767 N N . GLY B 1 65 ? -12.382 25.522 -26.847 1.00 32.53 65 GLY B N 1
ATOM 1768 C CA . GLY B 1 65 ? -12.584 24.094 -26.974 1.00 31.78 65 GLY B CA 1
ATOM 1769 C C . GLY B 1 65 ? -11.429 23.307 -27.558 1.00 30.93 65 GLY B C 1
ATOM 1770 O O . GLY B 1 65 ? -11.634 22.124 -27.928 1.00 33.70 65 GLY B O 1
ATOM 1771 N N . TYR B 1 66 ? -10.234 23.901 -27.674 1.00 27.03 66 TYR B N 1
ATOM 1772 C CA . TYR B 1 66 ? -9.053 23.164 -28.200 1.00 22.79 66 TYR B CA 1
ATOM 1773 C C . TYR B 1 66 ? -8.509 22.230 -27.130 1.00 23.55 66 TYR B C 1
ATOM 1774 O O . TYR B 1 66 ? -8.638 22.511 -25.962 1.00 25.36 66 TYR B O 1
ATOM 1783 N N . HIS B 1 67 ? -7.928 21.123 -27.553 1.00 22.61 67 HIS B N 1
ATOM 1784 C CA . HIS B 1 67 ? -7.415 20.129 -26.625 1.00 21.82 67 HIS B CA 1
ATOM 1785 C C . HIS B 1 67 ? -5.891 20.214 -26.711 1.00 20.22 67 HIS B C 1
ATOM 1786 O O . HIS B 1 67 ? -5.310 20.268 -27.787 1.00 20.14 67 HIS B O 1
ATOM 1793 N N . LEU B 1 68 ? -5.238 20.193 -25.535 1.00 17.77 68 LEU B N 1
ATOM 1794 C CA . LEU B 1 68 ? -3.785 20.275 -25.492 1.00 16.54 68 LEU B CA 1
ATOM 1795 C C . LEU B 1 68 ? -3.142 18.939 -25.775 1.00 18.06 68 LEU B C 1
ATOM 1796 O O . LEU B 1 68 ? -3.447 17.961 -25.134 1.00 19.33 68 LEU B O 1
ATOM 1801 N N . ALA B 1 69 ? -2.227 18.925 -26.725 1.00 16.94 69 ALA B N 1
ATOM 1802 C CA . ALA B 1 69 ? -1.397 17.776 -26.947 1.00 16.41 69 ALA B CA 1
ATOM 1803 C C . ALA B 1 69 ? -0.020 18.195 -26.594 1.00 17.43 69 ALA B C 1
ATOM 1804 O O . ALA B 1 69 ? 0.545 19.077 -27.233 1.00 17.67 69 ALA B O 1
ATOM 1806 N N . ILE B 1 70 ? 0.563 17.563 -25.571 1.00 15.74 70 ILE B N 1
ATOM 1807 C CA . ILE B 1 70 ? 1.860 18.021 -25.125 1.00 16.45 70 ILE B CA 1
ATOM 1808 C C . ILE B 1 70 ? 2.766 16.826 -25.001 1.00 17.27 70 ILE B C 1
ATOM 1809 O O . ILE B 1 70 ? 2.347 15.723 -24.605 1.00 16.05 70 ILE B O 1
ATOM 1814 N N . GLU B 1 71 ? 3.999 17.036 -25.399 1.00 19.50 71 GLU B N 1
ATOM 1815 C CA . GLU B 1 71 ? 4.982 15.992 -25.378 1.00 21.80 71 GLU B CA 1
ATOM 1816 C C . GLU B 1 71 ? 5.246 15.549 -23.935 1.00 23.00 71 GLU B C 1
ATOM 1817 O O . GLU B 1 71 ? 5.371 16.375 -23.009 1.00 23.58 71 GLU B O 1
ATOM 1823 N N . THR B 1 72 ? 5.225 14.251 -23.725 1.00 22.22 72 THR B N 1
ATOM 1824 C CA . THR B 1 72 ? 5.411 13.615 -22.418 1.00 23.70 72 THR B CA 1
ATOM 1825 C C . THR B 1 72 ? 6.776 13.954 -21.801 1.00 23.89 72 THR B C 1
ATOM 1826 O O . THR B 1 72 ? 7.791 13.848 -22.488 1.00 25.58 72 THR B O 1
ATOM 1830 N N . PRO B 1 73 ? 6.826 14.349 -20.497 1.00 24.49 73 PRO B N 1
ATOM 1831 C CA . PRO B 1 73 ? 8.161 14.536 -19.925 1.00 24.33 73 PRO B CA 1
ATOM 1832 C C . PRO B 1 73 ? 8.787 13.196 -19.587 1.00 25.02 73 PRO B C 1
ATOM 1833 O O . PRO B 1 73 ? 8.089 12.266 -19.194 1.00 25.71 73 PRO B O 1
ATOM 1837 N N . ILE B 1 74 ? 10.100 13.135 -19.690 1.00 26.05 74 ILE B N 1
ATOM 1838 C CA . ILE B 1 74 ? 10.816 11.891 -19.641 1.00 29.39 74 ILE B CA 1
ATOM 1839 C C . ILE B 1 74 ? 12.074 12.085 -18.761 1.00 29.54 74 ILE B C 1
ATOM 1840 O O . ILE B 1 74 ? 12.616 13.213 -18.666 1.00 30.48 74 ILE B O 1
ATOM 1845 N N . MET B 1 75 ? 12.534 11.012 -18.122 1.00 29.39 75 MET B N 1
ATOM 1846 C CA . MET B 1 75 ? 13.815 11.101 -17.432 1.00 29.87 75 MET B CA 1
ATOM 1847 C C . MET B 1 75 ? 14.961 11.057 -18.475 1.00 29.96 75 MET B C 1
ATOM 1848 O O . MET B 1 75 ? 15.000 10.188 -19.334 1.00 31.00 75 MET B O 1
ATOM 1853 N N . GLY B 1 76 ? 15.829 12.049 -18.442 1.00 29.06 76 GLY B N 1
ATOM 1854 C CA . GLY B 1 76 ? 17.005 12.110 -19.319 1.00 30.07 76 GLY B CA 1
ATOM 1855 C C . GLY B 1 76 ? 18.238 11.792 -18.479 1.00 28.12 76 GLY B C 1
ATOM 1856 O O . GLY B 1 76 ? 18.104 11.385 -17.309 1.00 28.01 76 GLY B O 1
ATOM 1857 N N . ARG B 1 77 ? 19.425 11.977 -19.074 1.00 28.62 77 ARG B N 1
ATOM 1858 C CA . ARG B 1 77 ? 20.724 11.800 -18.371 1.00 27.43 77 ARG B CA 1
ATOM 1859 C C . ARG B 1 77 ? 20.971 12.712 -17.174 1.00 24.82 77 ARG B C 1
ATOM 1860 O O . ARG B 1 77 ? 21.563 12.295 -16.172 1.00 24.87 77 ARG B O 1
ATOM 1868 N N . ASN B 1 78 ? 20.499 13.935 -17.271 1.00 22.48 78 ASN B N 1
ATOM 1869 C CA . ASN B 1 78 ? 20.691 14.902 -16.218 1.00 20.35 78 ASN B CA 1
ATOM 1870 C C . ASN B 1 78 ? 19.477 14.800 -15.279 1.00 19.56 78 ASN B C 1
ATOM 1871 O O . ASN B 1 78 ? 18.388 15.214 -15.643 1.00 18.08 78 ASN B O 1
ATOM 1876 N N . ARG B 1 79 ? 19.662 14.271 -14.076 1.00 17.39 79 ARG B N 1
ATOM 1877 C CA . ARG B 1 79 ? 18.454 13.966 -13.244 1.00 16.97 79 ARG B CA 1
ATOM 1878 C C . ARG B 1 79 ? 17.777 15.232 -12.768 1.00 18.27 79 ARG B C 1
ATOM 1879 O O . ARG B 1 79 ? 16.549 15.276 -12.740 1.00 17.96 79 ARG B O 1
ATOM 1887 N N . LYS B 1 80 ? 18.568 16.194 -12.277 1.00 17.85 80 LYS B N 1
ATOM 1888 C CA . LYS B 1 80 ? 17.952 17.393 -11.714 1.00 20.08 80 LYS B CA 1
ATOM 1889 C C . LYS B 1 80 ? 17.240 18.227 -12.773 1.00 18.76 80 LYS B C 1
ATOM 1890 O O . LYS B 1 80 ? 16.120 18.683 -12.522 1.00 19.15 80 LYS B O 1
ATOM 1896 N N . HIS B 1 81 ? 17.832 18.324 -13.944 1.00 20.15 81 HIS B N 1
ATOM 1897 C CA . HIS B 1 81 ? 17.181 18.974 -15.131 1.00 18.77 81 HIS B CA 1
ATOM 1898 C C . HIS B 1 81 ? 15.874 18.260 -15.417 1.00 17.86 81 HIS B C 1
ATOM 1899 O O . HIS B 1 81 ? 14.835 18.915 -15.721 1.00 18.06 81 HIS B O 1
ATOM 1906 N N . SER B 1 82 ? 15.910 16.939 -15.407 1.00 15.99 82 SER B N 1
ATOM 1907 C CA . SER B 1 82 ? 14.731 16.149 -15.789 1.00 15.63 82 SER B CA 1
ATOM 1908 C C . SER B 1 82 ? 13.611 16.374 -14.787 1.00 14.25 82 SER B C 1
ATOM 1909 O O . SER B 1 82 ? 12.457 16.519 -15.195 1.00 13.01 82 SER B O 1
ATOM 1912 N N . ILE B 1 83 ? 13.922 16.468 -13.482 1.00 12.78 83 ILE B N 1
ATOM 1913 C CA . ILE B 1 83 ? 12.824 16.619 -12.522 1.00 13.39 83 ILE B CA 1
ATOM 1914 C C . ILE B 1 83 ? 12.261 18.049 -12.590 1.00 12.69 83 ILE B C 1
ATOM 1915 O O . ILE B 1 83 ? 11.053 18.272 -12.527 1.00 13.08 83 ILE B O 1
ATOM 1920 N N . THR B 1 84 ? 13.164 19.023 -12.721 1.00 12.01 84 THR B N 1
ATOM 1921 C CA . THR B 1 84 ? 12.744 20.414 -12.918 1.00 12.97 84 THR B CA 1
ATOM 1922 C C . THR B 1 84 ? 11.832 20.549 -14.161 1.00 12.30 84 THR B C 1
ATOM 1923 O O . THR B 1 84 ? 10.733 21.154 -14.080 1.00 12.41 84 THR B O 1
ATOM 1927 N N . LEU B 1 85 ? 12.274 19.972 -15.274 1.00 12.58 85 LEU B N 1
ATOM 1928 C CA . LEU B 1 85 ? 11.471 20.038 -16.505 1.00 13.34 85 LEU B CA 1
ATOM 1929 C C . LEU B 1 85 ? 10.107 19.363 -16.328 1.00 14.01 85 LEU B C 1
ATOM 1930 O O . LEU B 1 85 ? 9.070 19.882 -16.756 1.00 14.52 85 LEU B O 1
ATOM 1935 N N . ALA B 1 86 ? 10.107 18.211 -15.678 1.00 12.82 86 ALA B N 1
ATOM 1936 C CA . ALA B 1 86 ? 8.826 17.523 -15.476 1.00 13.62 86 ALA B CA 1
ATOM 1937 C C . ALA B 1 86 ? 7.921 18.416 -14.637 1.00 13.11 86 ALA B C 1
ATOM 1938 O O . ALA B 1 86 ? 6.683 18.471 -14.885 1.00 12.49 86 ALA B O 1
ATOM 1940 N N . ASN B 1 87 ? 8.475 19.013 -13.575 1.00 11.90 87 ASN B N 1
ATOM 1941 C CA . ASN B 1 87 ? 7.645 19.900 -12.746 1.00 10.64 87 ASN B CA 1
ATOM 1942 C C . ASN B 1 87 ? 7.126 21.139 -13.455 1.00 11.82 87 ASN B C 1
ATOM 1943 O O . ASN B 1 87 ? 5.930 21.417 -13.384 1.00 12.73 87 ASN B O 1
ATOM 1948 N N . CYS B 1 88 ? 7.983 21.779 -14.260 1.00 10.12 88 CYS B N 1
ATOM 1949 C CA . CYS B 1 88 ? 7.551 22.949 -15.019 1.00 10.46 88 CYS B CA 1
ATOM 1950 C C . CYS B 1 88 ? 6.531 22.584 -16.144 1.00 9.63 88 CYS B C 1
ATOM 1951 O O . CYS B 1 88 ? 5.604 23.358 -16.441 1.00 10.17 88 CYS B O 1
ATOM 1954 N N . ASN B 1 89 ? 6.742 21.448 -16.792 1.00 10.53 89 ASN B N 1
ATOM 1955 C CA . ASN B 1 89 ? 5.778 20.924 -17.784 1.00 12.00 89 ASN B CA 1
ATOM 1956 C C . ASN B 1 89 ? 4.409 20.763 -17.124 1.00 12.29 89 ASN B C 1
ATOM 1957 O O . ASN B 1 89 ? 3.400 21.246 -17.625 1.00 11.35 89 ASN B O 1
ATOM 1962 N N . GLY B 1 90 ? 4.358 20.165 -15.934 1.00 11.08 90 GLY B N 1
ATOM 1963 C CA . GLY B 1 90 ? 3.099 20.054 -15.179 1.00 12.66 90 GLY B CA 1
ATOM 1964 C C . GLY B 1 90 ? 2.513 21.431 -14.850 1.00 11.00 90 GLY B C 1
ATOM 1965 O O . GLY B 1 90 ? 1.341 21.624 -15.039 1.00 11.32 90 GLY B O 1
ATOM 1966 N N . TYR B 1 91 ? 3.337 22.384 -14.390 1.00 10.72 91 TYR B N 1
ATOM 1967 C CA . TYR B 1 91 ? 2.856 23.742 -14.074 1.00 9.99 91 TYR B CA 1
ATOM 1968 C C . TYR B 1 91 ? 2.181 24.291 -15.317 1.00 11.54 91 TYR B C 1
ATOM 1969 O O . TYR B 1 91 ? 1.096 24.836 -15.210 1.00 12.29 91 TYR B O 1
ATOM 1978 N N . PHE B 1 92 ? 2.880 24.166 -16.451 1.00 11.30 92 PHE B N 1
ATOM 1979 C CA . PHE B 1 92 ? 2.328 24.704 -17.718 1.00 11.28 92 PHE B CA 1
ATOM 1980 C C . PHE B 1 92 ? 0.950 24.121 -18.019 1.00 11.20 92 PHE B C 1
ATOM 1981 O O . PHE B 1 92 ? 0.007 24.857 -18.267 1.00 13.59 92 PHE B O 1
ATOM 1989 N N . ILE B 1 93 ? 0.811 22.810 -17.887 1.00 11.92 93 ILE B N 1
ATOM 1990 C CA . ILE B 1 93 ? -0.462 22.128 -18.181 1.00 11.61 93 ILE B CA 1
ATOM 1991 C C . ILE B 1 93 ? -1.519 22.575 -17.160 1.00 12.66 93 ILE B C 1
ATOM 1992 O O . ILE B 1 93 ? -2.662 22.949 -17.542 1.00 12.28 93 ILE B O 1
ATOM 1997 N N . GLY B 1 94 ? -1.162 22.636 -15.871 1.00 11.40 94 GLY B N 1
ATOM 1998 C CA . GLY B 1 94 ? -2.160 23.038 -14.879 1.00 11.44 94 GLY B CA 1
ATOM 1999 C C . GLY B 1 94 ? -2.623 24.470 -15.094 1.00 11.34 94 GLY B C 1
ATOM 2000 O O . GLY B 1 94 ? -3.810 24.757 -14.862 1.00 12.46 94 GLY B O 1
ATOM 2001 N N . ALA B 1 95 ? -1.708 25.347 -15.519 1.00 11.85 95 ALA B N 1
ATOM 2002 C CA . ALA B 1 95 ? -2.064 26.758 -15.687 1.00 10.63 95 ALA B CA 1
ATOM 2003 C C . ALA B 1 95 ? -2.996 26.946 -16.872 1.00 13.75 95 ALA B C 1
ATOM 2004 O O . ALA B 1 95 ? -3.789 27.883 -16.848 1.00 15.53 95 ALA B O 1
ATOM 2006 N N . ILE B 1 96 ? -2.890 26.102 -17.863 1.00 14.26 96 ILE B N 1
ATOM 2007 C CA . ILE B 1 96 ? -3.780 26.346 -19.001 1.00 17.12 96 ILE B CA 1
ATOM 2008 C C . ILE B 1 96 ? -4.966 25.412 -19.080 1.00 17.72 96 ILE B C 1
ATOM 2009 O O . ILE B 1 96 ? -5.889 25.668 -19.816 1.00 17.10 96 ILE B O 1
ATOM 2014 N N . ASP B 1 97 ? -4.959 24.324 -18.338 1.00 15.35 97 ASP B N 1
ATOM 2015 C CA . ASP B 1 97 ? -6.125 23.402 -18.401 1.00 18.48 97 ASP B CA 1
ATOM 2016 C C . ASP B 1 97 ? -7.349 24.186 -17.930 1.00 19.49 97 ASP B C 1
ATOM 2017 O O . ASP B 1 97 ? -7.306 24.905 -16.880 1.00 20.48 97 ASP B O 1
ATOM 2022 N N . GLY B 1 98 ? -8.424 24.045 -18.687 1.00 20.28 98 GLY B N 1
ATOM 2023 C CA . GLY B 1 98 ? -9.647 24.797 -18.422 1.00 21.44 98 GLY B CA 1
ATOM 2024 C C . GLY B 1 98 ? -9.772 25.828 -19.549 1.00 23.45 98 GLY B C 1
ATOM 2025 O O . GLY B 1 98 ? -10.861 25.979 -20.118 1.00 24.85 98 GLY B O 1
ATOM 2026 N N . LEU B 1 99 ? -8.688 26.536 -19.886 1.00 21.74 99 LEU B N 1
ATOM 2027 C CA . LEU B 1 99 ? -8.667 27.285 -21.169 1.00 21.92 99 LEU B CA 1
ATOM 2028 C C . LEU B 1 99 ? -8.666 26.311 -22.345 1.00 23.08 99 LEU B C 1
ATOM 2029 O O . LEU B 1 99 ? -9.317 26.548 -23.399 1.00 24.70 99 LEU B O 1
ATOM 2034 N N . VAL B 1 100 ? -7.926 25.224 -22.229 1.00 20.48 100 VAL B N 1
ATOM 2035 C CA . VAL B 1 100 ? -8.051 24.103 -23.112 1.00 21.68 100 VAL B CA 1
ATOM 2036 C C . VAL B 1 100 ? -9.026 23.100 -22.517 1.00 23.67 100 VAL B C 1
ATOM 2037 O O . VAL B 1 100 ? -9.231 23.082 -21.292 1.00 23.35 100 VAL B O 1
ATOM 2041 N N . ASN B 1 101 ? -9.642 22.279 -23.365 1.00 24.31 101 ASN B N 1
ATOM 2042 C CA . ASN B 1 101 ? -10.476 21.195 -22.877 1.00 26.17 101 ASN B CA 1
ATOM 2043 C C . ASN B 1 101 ? -9.669 19.938 -22.657 1.00 26.29 101 ASN B C 1
ATOM 2044 O O . ASN B 1 101 ? -9.672 18.984 -23.482 1.00 29.82 101 ASN B O 1
ATOM 2049 N N . GLY B 1 102 ? -8.928 19.951 -21.564 1.00 25.58 102 GLY B N 1
ATOM 2050 C CA . GLY B 1 102 ? -8.113 18.809 -21.200 1.00 23.39 102 GLY B CA 1
ATOM 2051 C C . GLY B 1 102 ? -6.870 18.694 -22.056 1.00 21.49 102 GLY B C 1
ATOM 2052 O O . GLY B 1 102 ? -6.575 19.568 -22.904 1.00 19.60 102 GLY B O 1
ATOM 2053 N N . TYR B 1 103 ? -6.182 17.579 -21.880 1.00 20.47 103 TYR B N 1
ATOM 2054 C CA . TYR B 1 103 ? -4.891 17.417 -22.476 1.00 18.92 103 TYR B CA 1
ATOM 2055 C C . TYR B 1 103 ? -4.574 15.933 -22.604 1.00 18.67 103 TYR B C 1
ATOM 2056 O O . TYR B 1 103 ? -5.147 15.098 -21.870 1.00 19.93 103 TYR B O 1
ATOM 2065 N N . THR B 1 104 ? -3.635 15.624 -23.470 1.00 18.03 104 THR B N 1
ATOM 2066 C CA . THR B 1 104 ? -3.123 14.320 -23.701 1.00 18.91 104 THR B CA 1
ATOM 2067 C C . THR B 1 104 ? -1.618 14.361 -23.833 1.00 17.23 104 THR B C 1
ATOM 2068 O O . THR B 1 104 ? -1.080 15.254 -24.535 1.00 18.75 104 THR B O 1
ATOM 2072 N N . PHE B 1 105 ? -0.925 13.411 -23.203 1.00 17.05 105 PHE B N 1
ATOM 2073 C CA . PHE B 1 105 ? 0.520 13.253 -23.319 1.00 17.89 105 PHE B CA 1
ATOM 2074 C C . PHE B 1 105 ? 0.830 12.512 -24.610 1.00 20.04 105 PHE B C 1
ATOM 2075 O O . PHE B 1 105 ? 0.243 11.468 -24.894 1.00 22.32 105 PHE B O 1
ATOM 2083 N N . ILE B 1 106 ? 1.739 13.078 -25.379 1.00 19.06 106 ILE B N 1
ATOM 2084 C CA . ILE B 1 106 ? 2.209 12.462 -26.646 1.00 21.86 106 ILE B CA 1
ATOM 2085 C C . ILE B 1 106 ? 3.665 12.053 -26.457 1.00 22.84 106 ILE B C 1
ATOM 2086 O O . ILE B 1 106 ? 4.580 12.912 -26.323 1.00 24.37 106 ILE B O 1
ATOM 2091 N N . ASP B 1 107 ? 3.943 10.745 -26.502 1.00 24.90 107 ASP B N 1
ATOM 2092 C CA . ASP B 1 107 ? 5.299 10.249 -26.306 1.00 25.20 107 ASP B CA 1
ATOM 2093 C C . ASP B 1 107 ? 6.223 10.611 -27.491 1.00 26.02 107 ASP B C 1
ATOM 2094 O O . ASP B 1 107 ? 5.862 10.383 -28.617 1.00 25.33 107 ASP B O 1
ATOM 2099 N N . ASN B 1 108 ? 7.380 11.182 -27.221 1.00 26.49 108 ASN B N 1
ATOM 2100 C CA . ASN B 1 108 ? 8.309 11.570 -28.275 1.00 29.42 108 ASN B CA 1
ATOM 2101 C C . ASN B 1 108 ? 8.486 10.435 -29.267 1.00 31.89 108 ASN B C 1
ATOM 2102 O O . ASN B 1 108 ? 8.304 10.619 -30.484 1.00 31.29 108 ASN B O 1
ATOM 2107 N N . SER B 1 109 ? 8.798 9.243 -28.729 1.00 32.50 109 SER B N 1
ATOM 2108 C CA . SER B 1 109 ? 9.094 8.073 -29.563 1.00 34.99 109 SER B CA 1
ATOM 2109 C C . SER B 1 109 ? 7.989 7.804 -30.556 1.00 34.72 109 SER B C 1
ATOM 2110 O O . SER B 1 109 ? 8.260 7.400 -31.689 1.00 36.33 109 SER B O 1
ATOM 2113 N N . LYS B 1 110 ? 6.757 7.984 -30.106 1.00 34.39 110 LYS B N 1
ATOM 2114 C CA . LYS B 1 110 ? 5.557 7.766 -30.884 1.00 34.85 110 LYS B CA 1
ATOM 2115 C C . LYS B 1 110 ? 5.284 8.767 -32.027 1.00 33.87 110 LYS B C 1
ATOM 2116 O O . LYS B 1 110 ? 5.008 8.331 -33.161 1.00 32.95 110 LYS B O 1
ATOM 2122 N N . TRP B 1 111 ? 5.326 10.083 -31.776 1.00 32.10 111 TRP B N 1
ATOM 2123 C CA . TRP B 1 111 ? 5.172 10.991 -32.930 1.00 31.40 111 TRP B CA 1
ATOM 2124 C C . TRP B 1 111 ? 6.338 10.863 -33.874 1.00 32.18 111 TRP B C 1
ATOM 2125 O O . TRP B 1 111 ? 6.137 10.978 -35.076 1.00 31.78 111 TRP B O 1
ATOM 2136 N N . CYS B 1 112 ? 7.531 10.627 -33.331 1.00 32.70 112 CYS B N 1
ATOM 2137 C CA . CYS B 1 112 ? 8.744 10.466 -34.140 1.00 34.62 112 CYS B CA 1
ATOM 2138 C C . CYS B 1 112 ? 8.667 9.276 -35.076 1.00 35.16 112 CYS B C 1
ATOM 2139 O O . CYS B 1 112 ? 8.990 9.405 -36.247 1.00 35.37 112 CYS B O 1
ATOM 2142 N N . SER B 1 113 ? 8.215 8.138 -34.556 1.00 36.42 113 SER B N 1
ATOM 2143 C CA . SER B 1 113 ? 8.066 6.943 -35.360 1.00 37.57 113 SER B CA 1
ATOM 2144 C C . SER B 1 113 ? 7.084 7.156 -36.494 1.00 37.51 113 SER B C 1
ATOM 2145 O O . SER B 1 113 ? 7.363 6.742 -37.603 1.00 38.06 113 SER B O 1
ATOM 2148 N N . TYR B 1 114 ? 5.948 7.804 -36.232 1.00 37.52 114 TYR B N 1
ATOM 2149 C CA . TYR B 1 114 ? 4.970 8.045 -37.285 1.00 38.48 114 TYR B CA 1
ATOM 2150 C C . TYR B 1 114 ? 5.531 8.929 -38.395 1.00 39.29 114 TYR B C 1
ATOM 2151 O O . TYR B 1 114 ? 5.165 8.752 -39.559 1.00 39.12 114 TYR B O 1
ATOM 2160 N N . HIS B 1 115 ? 6.399 9.884 -38.042 1.00 39.82 115 HIS B N 1
ATOM 2161 C CA . HIS B 1 115 ? 7.051 10.735 -39.055 1.00 41.28 115 HIS B CA 1
ATOM 2162 C C . HIS B 1 115 ? 8.427 10.219 -39.514 1.00 43.28 115 HIS B C 1
ATOM 2163 O O . HIS B 1 115 ? 9.151 10.955 -40.207 1.00 43.20 115 HIS B O 1
ATOM 2170 N N . LEU B 1 116 ? 8.782 8.979 -39.140 1.00 45.39 116 LEU B N 1
ATOM 2171 C CA . LEU B 1 116 ? 10.064 8.339 -39.537 1.00 47.78 116 LEU B CA 1
ATOM 2172 C C . LEU B 1 116 ? 11.334 9.004 -39.008 1.00 49.40 116 LEU B C 1
ATOM 2173 O O . LEU B 1 116 ? 12.457 8.666 -39.428 1.00 48.82 116 LEU B O 1
ATOM 2178 N N . ILE B 1 117 ? 11.162 9.961 -38.097 1.00 51.30 117 ILE B N 1
ATOM 2179 C CA . ILE B 1 117 ? 12.292 10.568 -37.413 1.00 53.31 117 ILE B CA 1
ATOM 2180 C C . ILE B 1 117 ? 12.979 9.478 -36.591 1.00 54.36 117 ILE B C 1
ATOM 2181 O O . ILE B 1 117 ? 12.376 8.879 -35.691 1.00 54.41 117 ILE B O 1
ATOM 2186 N N . SER B 1 118 ? 14.228 9.201 -36.954 1.00 55.75 118 SER B N 1
ATOM 2187 C CA . SER B 1 118 ? 15.013 8.152 -36.323 1.00 57.03 118 SER B CA 1
ATOM 2188 C C . SER B 1 118 ? 16.413 8.680 -35.993 1.00 57.83 118 SER B C 1
ATOM 2189 O O . SER B 1 118 ? 16.845 9.721 -36.526 1.00 57.88 118 SER B O 1
ATOM 2191 N N . GLY B 1 119 ? 17.105 7.955 -35.112 1.00 58.41 119 GLY B N 1
ATOM 2192 C CA . GLY B 1 119 ? 18.438 8.334 -34.636 1.00 59.25 119 GLY B CA 1
ATOM 2193 C C . GLY B 1 119 ? 18.351 8.941 -33.256 1.00 59.66 119 GLY B C 1
ATOM 2194 O O . GLY B 1 119 ? 17.315 8.830 -32.593 1.00 60.58 119 GLY B O 1
ATOM 2195 N N . LYS B 1 120 ? 19.426 9.602 -32.829 1.00 60.05 120 LYS B N 1
ATOM 2196 C CA . LYS B 1 120 ? 19.511 10.227 -31.495 1.00 60.00 120 LYS B CA 1
ATOM 2197 C C . LYS B 1 120 ? 18.608 11.474 -31.334 1.00 60.01 120 LYS B C 1
ATOM 2198 O O . LYS B 1 120 ? 17.679 11.688 -32.130 1.00 60.39 120 LYS B O 1
ATOM 2200 N N . ARG B 1 121 ? 18.896 12.286 -30.307 1.00 59.56 121 ARG B N 1
ATOM 2201 C CA . ARG B 1 121 ? 18.161 13.530 -30.045 1.00 58.57 121 ARG B CA 1
ATOM 2202 C C . ARG B 1 121 ? 18.554 14.590 -31.056 1.00 58.19 121 ARG B C 1
ATOM 2203 O O . ARG B 1 121 ? 17.735 15.006 -31.870 1.00 58.09 121 ARG B O 1
ATOM 2205 N N . GLU B 1 122 ? 19.812 15.028 -30.985 1.00 57.16 122 GLU B N 1
ATOM 2206 C CA . GLU B 1 122 ? 20.363 16.017 -31.910 1.00 56.11 122 GLU B CA 1
ATOM 2207 C C . GLU B 1 122 ? 19.975 15.772 -33.385 1.00 55.44 122 GLU B C 1
ATOM 2208 O O . GLU B 1 122 ? 19.602 16.717 -34.091 1.00 55.38 122 GLU B O 1
ATOM 2210 N N . GLN B 1 123 ? 20.042 14.518 -33.848 1.00 54.20 123 GLN B N 1
ATOM 2211 C CA . GLN B 1 123 ? 19.635 14.174 -35.232 1.00 53.44 123 GLN B CA 1
ATOM 2212 C C . GLN B 1 123 ? 18.111 14.233 -35.482 1.00 52.58 123 GLN B C 1
ATOM 2213 O O . GLN B 1 123 ? 17.669 14.585 -36.587 1.00 52.71 123 GLN B O 1
ATOM 2215 N N . ARG B 1 124 ? 17.322 13.870 -34.466 1.00 51.68 124 ARG B N 1
ATOM 2216 C CA . ARG B 1 124 ? 15.859 13.987 -34.528 1.00 50.87 124 ARG B CA 1
ATOM 2217 C C . ARG B 1 124 ? 15.472 15.442 -34.788 1.00 50.05 124 ARG B C 1
ATOM 2218 O O . ARG B 1 124 ? 14.543 15.708 -35.547 1.00 50.45 124 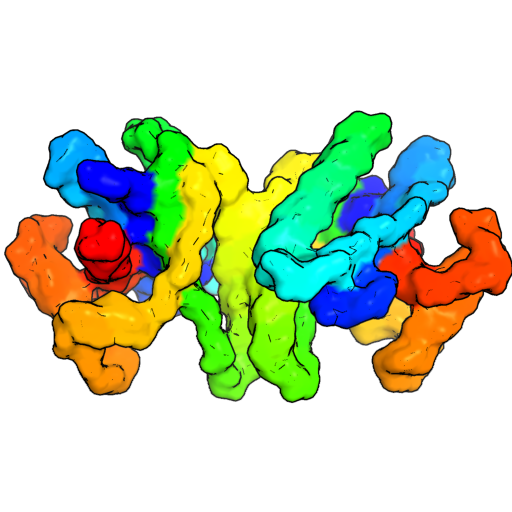ARG B O 1
ATOM 2220 N N . LYS B 1 125 ? 16.210 16.366 -34.161 1.00 49.81 125 LYS B N 1
ATOM 2221 C CA . LYS B 1 125 ? 15.960 17.808 -34.279 1.00 49.36 125 LYS B CA 1
ATOM 2222 C C . LYS B 1 125 ? 16.046 18.273 -35.741 1.00 49.56 125 LYS B C 1
ATOM 2223 O O . LYS B 1 125 ? 15.145 18.978 -36.241 1.00 49.30 125 LYS B O 1
ATOM 2225 N N . GLU B 1 126 ? 17.091 17.832 -36.448 1.00 48.88 126 GLU B N 1
ATOM 2226 C CA . GLU B 1 126 ? 17.246 18.193 -37.866 1.00 48.62 126 GLU B CA 1
ATOM 2227 C C . GLU B 1 126 ? 16.265 17.459 -38.809 1.00 47.99 126 GLU B C 1
ATOM 2228 O O . GLU B 1 126 ? 15.898 17.965 -39.881 1.00 47.71 126 GLU B O 1
ATOM 2230 N N . GLU B 1 127 ? 15.831 16.266 -38.407 1.00 46.61 127 GLU B N 1
ATOM 2231 C CA . GLU B 1 127 ? 14.790 15.550 -39.144 1.00 45.43 127 GLU B CA 1
ATOM 2232 C C . GLU B 1 127 ? 13.426 16.232 -38.981 1.00 44.07 127 GLU B C 1
ATOM 2233 O O . GLU B 1 127 ? 12.653 16.388 -39.948 1.00 44.52 127 GLU B O 1
ATOM 2235 N N . SER B 1 128 ? 13.110 16.612 -37.745 1.00 42.22 128 SER B N 1
ATOM 2236 C CA . SER B 1 128 ? 11.851 17.317 -37.479 1.00 40.81 128 SER B CA 1
ATOM 2237 C C . SER B 1 128 ? 11.781 18.646 -38.254 1.00 40.26 128 SER B C 1
ATOM 2238 O O . SER B 1 128 ? 10.758 18.957 -38.899 1.00 40.12 128 SER B O 1
ATOM 2241 N N . LEU B 1 129 ? 12.871 19.418 -38.182 1.00 40.09 129 LEU B N 1
ATOM 2242 C CA . LEU B 1 129 ? 12.979 20.684 -38.928 1.00 41.08 129 LEU B CA 1
ATOM 2243 C C . LEU B 1 129 ? 12.818 20.494 -40.464 1.00 41.12 129 LEU B C 1
ATOM 2244 O O . LEU B 1 129 ? 12.140 21.282 -41.132 1.00 40.77 129 LEU B O 1
ATOM 2246 N N . GLU B 1 130 ? 13.397 19.416 -41.001 1.00 42.40 130 GLU B N 1
ATOM 2247 C CA . GLU B 1 130 ? 13.225 19.057 -42.432 1.00 42.43 130 GLU B CA 1
ATOM 2248 C C . GLU B 1 130 ? 11.754 18.985 -42.816 1.00 42.62 130 GLU B C 1
ATOM 2249 O O . GLU B 1 130 ? 11.368 19.442 -43.889 1.00 42.74 130 GLU B O 1
ATOM 2251 N N . LEU B 1 131 ? 10.915 18.426 -41.936 1.00 42.16 131 LEU B N 1
ATOM 2252 C CA . LEU B 1 131 ? 9.483 18.325 -42.245 1.00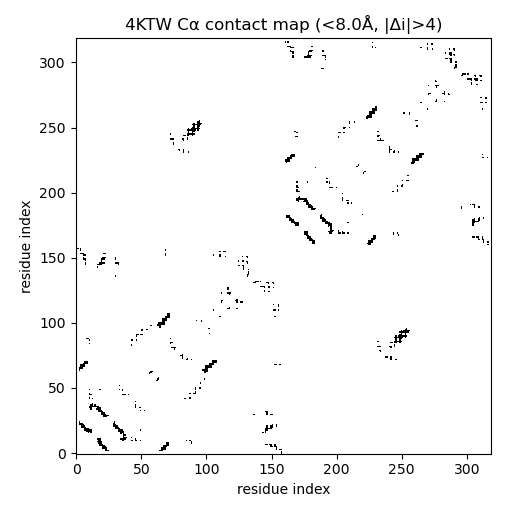 41.45 131 LEU B CA 1
ATOM 2253 C C . LEU B 1 131 ? 8.770 19.697 -42.175 1.00 41.61 131 LEU B C 1
ATOM 2254 O O . LEU B 1 131 ? 7.924 20.048 -43.041 1.00 41.23 131 LEU B O 1
ATOM 2256 N N . LEU B 1 132 ? 9.125 20.492 -41.162 1.00 39.80 132 LEU B N 1
ATOM 2257 C CA . LEU B 1 132 ? 8.554 21.837 -41.045 1.00 39.59 132 LEU B CA 1
ATOM 2258 C C . LEU B 1 132 ? 8.877 22.680 -42.285 1.00 39.62 132 LEU B C 1
ATOM 2259 O O . LEU B 1 132 ? 8.003 23.382 -42.819 1.00 39.40 132 LEU B O 1
ATOM 2264 N N . LYS B 1 133 ? 10.149 22.620 -42.692 1.00 41.62 133 LYS B N 1
ATOM 2265 C CA . LYS B 1 133 ? 10.650 23.401 -43.829 1.00 43.50 133 LYS B CA 1
ATOM 2266 C C . LYS B 1 133 ? 9.846 23.177 -45.120 1.00 44.54 133 LYS B C 1
ATOM 2267 O O . LYS B 1 133 ? 9.551 24.140 -45.845 1.00 45.24 133 LYS B O 1
ATOM 2273 N N . ALA B 1 134 ? 9.451 21.923 -45.370 1.00 46.22 134 ALA B N 1
ATOM 2274 C CA . ALA B 1 134 ? 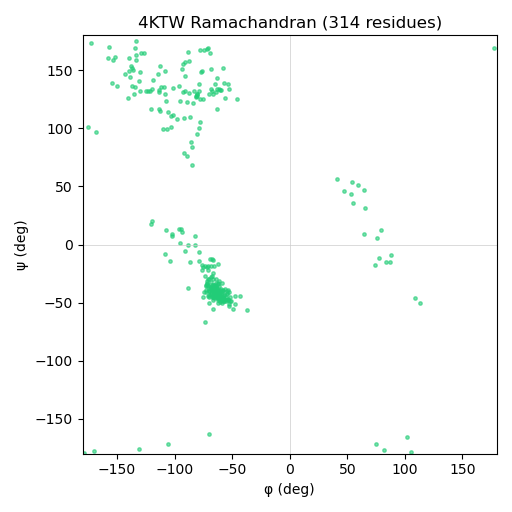8.697 21.547 -46.592 1.00 46.97 134 ALA B CA 1
ATOM 2275 C C . ALA B 1 134 ? 7.375 22.272 -46.752 1.00 47.51 134 ALA B C 1
ATOM 2276 O O . ALA B 1 134 ? 6.944 22.544 -47.873 1.00 47.87 134 ALA B O 1
ATOM 2278 N N . THR B 1 135 ? 6.724 22.575 -45.633 1.00 47.31 135 THR B N 1
ATOM 2279 C CA . THR B 1 135 ? 5.399 23.167 -45.667 1.00 47.22 135 THR B CA 1
ATOM 2280 C C . THR B 1 135 ? 5.445 24.645 -46.044 1.00 47.22 135 THR B C 1
ATOM 2281 O O . THR B 1 135 ? 4.431 25.216 -46.440 1.00 47.37 135 THR B O 1
ATOM 2285 N N . GLY B 1 136 ? 6.620 25.262 -45.893 1.00 47.32 136 GLY B N 1
ATOM 2286 C CA . GLY B 1 136 ? 6.801 26.695 -46.183 1.00 46.95 136 GLY B CA 1
ATOM 2287 C C . GLY B 1 136 ? 6.006 27.595 -45.247 1.00 47.34 136 GLY B C 1
ATOM 2288 O O . GLY B 1 136 ? 5.539 28.674 -45.654 1.00 47.71 136 GLY B O 1
ATOM 2289 N N . LEU B 1 137 ? 5.813 27.136 -44.001 1.00 46.52 137 LEU B N 1
ATOM 2290 C CA . LEU B 1 137 ? 5.256 27.985 -42.920 1.00 46.17 137 LEU B CA 1
ATOM 2291 C C . LEU B 1 137 ? 6.378 28.755 -42.228 1.00 45.49 137 LEU B C 1
ATOM 2292 O O . LEU B 1 137 ? 6.130 29.685 -41.457 1.00 44.96 137 LEU B O 1
ATOM 2297 N N . VAL B 1 138 ? 7.605 28.311 -42.483 1.00 44.67 138 VAL B N 1
ATOM 2298 C CA . VAL B 1 138 ? 8.818 29.001 -42.071 1.00 44.96 138 VAL B CA 1
ATOM 2299 C C . VAL B 1 138 ? 9.739 29.149 -43.286 1.00 45.82 138 VAL B C 1
ATOM 2300 O O . VAL B 1 138 ? 9.555 28.461 -44.300 1.00 46.18 138 VAL B O 1
ATOM 2304 N N . ASP B 1 139 ? 10.738 30.019 -43.168 1.00 46.58 139 ASP B N 1
ATOM 2305 C CA . ASP B 1 139 ? 11.695 30.227 -44.250 1.00 47.91 139 ASP B CA 1
ATOM 2306 C C . ASP B 1 139 ? 12.738 29.098 -44.320 1.00 47.59 139 ASP B C 1
ATOM 2307 O O . ASP B 1 139 ? 12.843 28.282 -43.400 1.00 47.18 139 ASP B O 1
ATOM 2312 N N . SER B 1 140 ? 13.495 29.058 -45.420 1.00 46.99 140 SER B N 1
ATOM 2313 C CA . SER B 1 140 ? 14.484 28.001 -45.647 1.00 47.32 140 SER B CA 1
ATOM 2314 C C . SER B 1 140 ? 15.661 28.079 -44.659 1.00 46.95 140 SER B C 1
ATOM 2315 O O . SER B 1 140 ? 16.472 27.156 -44.576 1.00 47.18 140 SER B O 1
ATOM 2318 N N . ASN B 1 141 ? 15.763 29.193 -43.933 1.00 46.38 141 ASN B N 1
ATOM 2319 C CA . ASN B 1 141 ? 16.838 29.381 -42.983 1.00 46.40 141 ASN B CA 1
ATOM 2320 C C . ASN B 1 141 ? 16.499 28.903 -41.573 1.00 45.47 141 ASN B C 1
ATOM 2321 O O . ASN B 1 141 ? 17.379 28.883 -40.695 1.00 46.00 141 ASN B O 1
ATOM 2326 N N . CYS B 1 142 ? 15.239 28.494 -41.375 1.00 43.92 142 CYS B N 1
ATOM 2327 C CA . CYS B 1 142 ? 14.731 28.153 -40.043 1.00 43.07 142 CYS B CA 1
ATOM 2328 C C . CYS B 1 142 ? 15.578 27.074 -39.374 1.00 41.23 142 CYS B C 1
ATOM 2329 O O . CYS B 1 142 ? 15.825 26.013 -39.957 1.00 41.31 142 CYS B O 1
ATOM 2332 N N . LYS B 1 143 ? 16.044 27.362 -38.163 1.00 40.36 143 LYS B N 1
ATOM 2333 C CA . LYS B 1 143 ? 16.748 26.365 -37.347 1.00 39.70 143 LYS B CA 1
ATOM 2334 C C . LYS B 1 143 ? 16.010 26.108 -36.013 1.00 38.21 143 LYS B C 1
ATOM 2335 O O . LYS B 1 143 ? 16.567 25.564 -35.056 1.00 37.49 143 LYS B O 1
ATOM 2341 N N . ASP B 1 144 ? 14.721 26.463 -36.004 1.00 35.73 144 ASP B N 1
ATOM 2342 C CA . ASP B 1 144 ? 13.871 26.291 -34.815 1.00 33.65 144 ASP B CA 1
ATOM 2343 C C . ASP B 1 144 ? 13.222 24.910 -34.676 1.00 32.32 144 ASP B C 1
ATOM 2344 O O . ASP B 1 144 ? 12.083 24.640 -35.115 1.00 31.22 144 ASP B O 1
ATOM 2349 N N . ASP B 1 145 ? 13.957 24.013 -34.027 1.00 31.59 145 ASP B N 1
ATOM 2350 C CA . ASP B 1 145 ? 13.445 22.663 -33.825 1.00 31.69 145 ASP B CA 1
ATOM 2351 C C . ASP B 1 145 ? 12.303 22.617 -32.789 1.00 30.39 145 ASP B C 1
ATOM 2352 O O . ASP B 1 145 ? 11.536 21.695 -32.795 1.00 30.02 145 ASP B O 1
ATOM 2357 N N . ASN B 1 146 ? 12.156 23.632 -31.922 1.00 29.91 146 ASN B N 1
ATOM 2358 C CA . ASN B 1 146 ? 10.967 23.673 -31.054 1.00 27.49 146 ASN B CA 1
ATOM 2359 C C . ASN B 1 146 ? 9.704 23.881 -31.902 1.00 26.85 146 ASN B C 1
ATOM 2360 O O . ASN B 1 146 ? 8.665 23.239 -31.709 1.00 26.11 146 ASN B O 1
ATOM 2365 N N . ILE B 1 147 ? 9.819 24.730 -32.924 1.00 25.08 147 ILE B N 1
ATOM 2366 C CA . ILE B 1 147 ? 8.684 24.940 -33.802 1.00 25.16 147 ILE B CA 1
ATOM 2367 C C . ILE B 1 147 ? 8.369 23.665 -34.563 1.00 25.11 147 ILE B C 1
ATOM 2368 O O . ILE B 1 147 ? 7.217 23.244 -34.669 1.00 24.51 147 ILE B O 1
ATOM 2373 N N . ALA B 1 148 ? 9.412 23.039 -35.087 1.00 23.85 148 ALA B N 1
ATOM 2374 C CA . ALA B 1 148 ? 9.244 21.878 -35.960 1.00 23.32 148 ALA B CA 1
ATOM 2375 C C . ALA B 1 148 ? 8.620 20.732 -35.143 1.00 23.25 148 ALA B C 1
ATOM 2376 O O . ALA B 1 148 ? 7.712 20.068 -35.608 1.00 23.21 148 ALA B O 1
ATOM 2378 N N . ASP B 1 149 ? 9.110 20.533 -33.929 1.00 22.61 149 ASP B N 1
ATOM 2379 C CA . ASP B 1 149 ? 8.497 19.470 -33.100 1.00 21.74 149 ASP B CA 1
ATOM 2380 C C . ASP B 1 149 ? 7.052 19.738 -32.860 1.00 20.76 149 ASP B C 1
ATOM 2381 O O . ASP B 1 149 ? 6.259 18.824 -32.963 1.00 21.81 149 ASP B O 1
ATOM 2386 N N . ALA B 1 150 ? 6.674 20.957 -32.435 1.00 19.80 150 ALA B N 1
ATOM 2387 C CA . ALA B 1 150 ? 5.269 21.184 -32.209 1.00 18.49 150 ALA B CA 1
ATOM 2388 C C . ALA B 1 150 ? 4.408 20.906 -33.432 1.00 18.97 150 ALA B C 1
ATOM 2389 O O . ALA B 1 150 ? 3.332 20.338 -33.336 1.00 19.42 150 ALA B O 1
ATOM 2391 N N . TYR B 1 151 ? 4.856 21.360 -34.591 1.00 19.59 151 TYR B N 1
ATOM 2392 C CA . TYR B 1 151 ? 4.154 21.050 -35.810 1.00 21.72 151 TYR B CA 1
ATOM 2393 C C . TYR B 1 151 ? 3.943 19.524 -36.054 1.00 22.30 151 TYR B C 1
ATOM 2394 O O . TYR B 1 151 ? 2.827 19.090 -36.411 1.00 23.42 151 TYR B O 1
ATOM 2403 N N . ASN B 1 152 ? 4.991 18.757 -35.835 1.00 23.90 152 ASN B N 1
ATOM 2404 C CA . ASN B 1 152 ? 4.958 17.330 -36.128 1.00 26.02 152 ASN B CA 1
ATOM 2405 C C . ASN B 1 152 ? 4.082 16.612 -35.123 1.00 26.71 152 ASN B C 1
ATOM 2406 O O . ASN B 1 152 ? 3.388 15.679 -35.477 1.00 27.62 152 ASN B O 1
ATOM 2411 N N . ILE B 1 153 ? 4.058 17.093 -33.873 1.00 24.97 153 ILE B N 1
ATOM 2412 C CA . ILE B 1 153 ? 3.086 16.605 -32.915 1.00 23.02 153 ILE B CA 1
ATOM 2413 C C . ILE B 1 153 ? 1.668 16.849 -33.316 1.00 23.78 153 ILE B C 1
ATOM 2414 O O . ILE B 1 153 ? 0.847 15.939 -33.158 1.00 24.93 153 ILE B O 1
ATOM 2419 N N . LEU B 1 154 ? 1.348 18.044 -33.874 1.00 23.63 154 LEU B N 1
ATOM 2420 C CA . LEU B 1 154 ? 0.002 18.370 -34.323 1.00 23.94 154 LEU B CA 1
ATOM 2421 C C . LEU B 1 154 ? -0.382 17.396 -35.449 1.00 25.99 154 LEU B C 1
ATOM 2422 O O . LEU B 1 154 ? -1.449 16.776 -35.390 1.00 27.11 154 LEU B O 1
ATOM 2427 N N . THR B 1 155 ? 0.507 17.278 -36.434 1.00 27.63 155 THR B N 1
ATOM 2428 C CA . THR B 1 155 ? 0.176 16.367 -37.599 1.00 30.85 155 THR B CA 1
ATOM 2429 C C . THR B 1 155 ? -0.018 14.909 -37.137 1.00 31.38 155 THR B C 1
ATOM 2430 O O . THR B 1 155 ? -0.948 14.235 -37.601 1.00 32.51 155 THR B O 1
ATOM 2434 N N . TYR B 1 156 ? 0.835 14.444 -36.221 1.00 32.36 156 TYR B N 1
ATOM 2435 C CA . TYR B 1 156 ? 0.653 13.140 -35.596 1.00 34.13 156 TYR B CA 1
ATOM 2436 C C . TYR B 1 156 ? -0.762 13.002 -35.008 1.00 35.56 156 TYR B C 1
ATOM 2437 O O . TYR B 1 156 ? -1.477 12.052 -35.327 1.00 36.15 156 TYR B O 1
ATOM 2446 N N . CYS B 1 157 ? -1.173 13.970 -34.177 1.00 35.12 157 CYS B N 1
ATOM 2447 C CA . CYS B 1 157 ? -2.466 13.965 -33.517 1.00 35.91 157 CYS B CA 1
ATOM 2448 C C . CYS B 1 157 ? -3.641 14.053 -34.459 1.00 37.94 157 CYS B C 1
ATOM 2449 O O . CYS B 1 157 ? -4.687 13.472 -34.188 1.00 38.61 157 CYS B O 1
ATOM 2452 N N . GLU B 1 158 ? -3.499 14.845 -35.525 1.00 40.62 158 GLU B N 1
ATOM 2453 C CA . GLU B 1 158 ? -4.570 15.014 -36.520 1.00 43.50 158 GLU B CA 1
ATOM 2454 C C . GLU B 1 158 ? -4.799 13.734 -37.330 1.00 45.27 158 GLU B C 1
ATOM 2455 O O . GLU B 1 158 ? -5.847 13.581 -37.971 1.00 46.45 158 GLU B O 1
ATOM 2461 N N . HIS B 1 159 ? -3.809 12.837 -37.316 1.00 46.76 159 HIS B N 1
ATOM 2462 C CA . HIS B 1 159 ? -3.909 11.527 -37.954 1.00 48.78 159 HIS B CA 1
ATOM 2463 C C . HIS B 1 159 ? -4.504 10.466 -37.016 1.00 49.50 159 HIS B C 1
ATOM 2464 O O . HIS B 1 159 ? -5.295 9.624 -37.442 1.00 50.24 159 HIS B O 1
ATOM 2471 N N . LEU B 1 160 ? -4.143 10.544 -35.739 1.00 49.90 160 LEU B N 1
ATOM 2472 C CA . LEU B 1 160 ? -4.466 9.534 -34.739 1.00 50.16 160 LEU B CA 1
ATOM 2473 C C . LEU B 1 160 ? -5.862 9.753 -34.146 1.00 49.84 160 LEU B C 1
ATOM 2474 O O . LEU B 1 160 ? -6.835 10.007 -34.867 1.00 49.31 160 LEU B O 1
#

Radius of gyration: 21.15 Å; Cα contacts (8 Å, |Δi|>4): 621; chains: 2; bounding box: 36×34×67 Å